Protein AF-A0A1E3WBV2-F1 (afdb_monomer_lite)

Radius of gyration: 28.53 Å; chains: 1; bounding box: 76×72×76 Å

Secondary structure (DSSP, 8-state):
--GGGTTTHHHHS-TTT-----TTTS-HHHHHHHHSPTT-EEEE-TTTS-HHHHHHHHHHHHTTTPEEEE-SS-HHHHH-SSSPPPPP-PPPEE--HHHHSS-HHHHHHHHHHHHHHTT-SEEEE--HHHHHHHTTEE--SBTTB-----EEEEESSS--EEE--GGGS-HHHHHHHHHH-EEE-GGGHHHHHHHS--S-EEE-PPPPS------SSS---------TTTTTTS----------------------------------------------

Sequence (280 aa):
MDGRYILQAPKQVDTDIFEVLQVPEAKPSEWLKETLVKGNAVGYDPALHTIKEIDRLTKSLGAEGIRLTPVPENPIDKLWEKDRPRPPMAGIVHHSVEFSGRSAAEKIAQVQDTLKEDNQDAVLLTAPDSICWLFNIRGGDIKHTPVALAFAIVPKEGRPTLFIDPAKVDENVRGTLQSITDIAKPGELDGALKRSPSRRRRCGSIPTPRRCASRRRWKWTASNTLPARILARCPRRPRRRRRSPARGPRIFATARPWCAFSLGSTRSAKRAAWMRSPRR

Organism: NCBI:txid1774971

InterPro domains:
  IPR029149 Creatinase/Aminopeptidase P/Spt16, N-terminal [G3DSA:3.40.350.10] (1-80)
  IPR029149 Creatinase/Aminopeptidase P/Spt16, N-terminal [G3DSA:3.40.350.10] (82-222)
  IPR029149 Creatinase/Aminopeptidase P/Spt16, N-terminal [SSF53092] (97-167)
  IPR050422 Xaa-Pro aminopeptidase P [PTHR43763] (1-179)

Foldseek 3Di:
DEPVCPVPVVVVDPCVPDDDDYPPVDDVLVVCLVPDAAQEEDEDAPVPDDPVVCVVSQVSQVVRNYHYDYDPDDVVCVVCPPPDDDQAQWAKDAADCVRLVDALQVLLLVVLVVCVVVVAFKEKEQDQVLVCSNHRMFTCRDPPGRGAGWIKIRGSDDAIEIAHDVSNYDPVNCVSCVVGHHYHHNVCVVVVVVPDPDQGYEYDRPDDADDDDDDDDRHHDPPRDDDPPPPPPDPDDPPDDDDDDDDDDDDDDDDDDDDDDDDDDDDDDDDDDDDDDDDD

Structure (mmCIF, N/CA/C/O backbone):
data_AF-A0A1E3WBV2-F1
#
_entry.id   AF-A0A1E3WBV2-F1
#
loop_
_atom_site.group_PDB
_atom_site.id
_atom_site.type_symbol
_atom_site.label_atom_id
_atom_site.label_alt_id
_atom_site.label_comp_id
_atom_site.label_asym_id
_atom_site.label_entity_id
_atom_site.label_seq_id
_atom_site.pdbx_PDB_ins_code
_atom_site.Cartn_x
_atom_site.Cartn_y
_atom_site.Cartn_z
_atom_site.occupancy
_atom_site.B_iso_or_equiv
_atom_site.auth_seq_id
_atom_site.auth_comp_id
_atom_site.auth_asym_id
_atom_site.auth_atom_id
_atom_site.pdbx_PDB_model_num
ATOM 1 N N . MET A 1 1 ? 18.261 -0.584 -10.928 1.00 82.56 1 MET A N 1
ATOM 2 C CA . MET A 1 1 ? 18.588 -0.876 -9.517 1.00 82.56 1 MET A CA 1
ATOM 3 C C . MET A 1 1 ? 19.265 0.323 -8.880 1.00 82.56 1 MET A C 1
ATOM 5 O O . MET A 1 1 ? 19.930 1.072 -9.578 1.00 82.56 1 MET A O 1
ATOM 9 N N . ASP A 1 2 ? 19.057 0.530 -7.583 1.00 87.88 2 ASP A N 1
ATOM 10 C CA . ASP A 1 2 ? 19.705 1.606 -6.818 1.00 87.88 2 ASP A CA 1
ATOM 11 C C . ASP A 1 2 ? 21.132 1.215 -6.384 1.00 87.88 2 ASP A C 1
ATOM 13 O O . ASP A 1 2 ? 21.443 0.026 -6.262 1.00 87.88 2 ASP A O 1
ATOM 17 N N . GLY A 1 3 ? 21.980 2.210 -6.097 1.00 89.38 3 GLY A N 1
ATOM 18 C CA . GLY A 1 3 ? 23.415 2.029 -5.847 1.00 89.38 3 GLY A CA 1
ATOM 19 C C . GLY A 1 3 ? 23.768 1.060 -4.710 1.00 89.38 3 GLY A C 1
ATOM 20 O O . GLY A 1 3 ? 24.798 0.390 -4.750 1.00 89.38 3 GLY A O 1
ATOM 21 N N . ARG A 1 4 ? 22.876 0.906 -3.723 1.00 92.06 4 ARG A N 1
ATOM 22 C CA . ARG A 1 4 ? 23.045 -0.033 -2.597 1.00 92.06 4 ARG A CA 1
ATOM 23 C C . ARG A 1 4 ? 23.138 -1.503 -3.023 1.00 92.06 4 ARG A C 1
ATOM 25 O O . ARG A 1 4 ? 23.670 -2.305 -2.264 1.00 92.06 4 ARG A O 1
ATOM 32 N N . TYR A 1 5 ? 22.633 -1.855 -4.207 1.00 93.38 5 TYR A N 1
ATOM 33 C CA . TYR A 1 5 ? 22.503 -3.246 -4.655 1.00 93.38 5 TYR A CA 1
ATOM 34 C C . TYR A 1 5 ? 23.430 -3.623 -5.818 1.00 93.38 5 TYR A C 1
ATOM 36 O O . TYR A 1 5 ? 23.362 -4.756 -6.288 1.00 93.38 5 TYR A O 1
ATOM 44 N N . ILE A 1 6 ? 24.322 -2.727 -6.263 1.00 89.56 6 ILE A N 1
ATOM 45 C CA . ILE A 1 6 ? 25.180 -2.944 -7.447 1.00 89.56 6 ILE A CA 1
ATOM 46 C C . ILE A 1 6 ? 26.008 -4.233 -7.330 1.00 89.56 6 ILE A C 1
ATOM 48 O O . ILE A 1 6 ? 26.055 -5.024 -8.262 1.00 89.56 6 ILE A O 1
ATOM 52 N N . LEU A 1 7 ? 26.633 -4.479 -6.173 1.00 91.75 7 LEU A N 1
ATOM 53 C CA . LEU A 1 7 ? 27.469 -5.671 -5.959 1.00 91.75 7 LEU A CA 1
ATOM 54 C C . LEU A 1 7 ? 26.661 -6.938 -5.644 1.00 91.75 7 LEU A C 1
ATOM 56 O O . LEU A 1 7 ? 27.210 -8.040 -5.673 1.00 91.75 7 LEU A O 1
ATOM 60 N N . GLN A 1 8 ? 25.392 -6.781 -5.268 1.00 94.69 8 GLN A N 1
ATOM 61 C CA . GLN A 1 8 ? 24.522 -7.884 -4.869 1.00 94.69 8 GLN A CA 1
ATOM 62 C C . GLN A 1 8 ? 23.741 -8.439 -6.061 1.00 94.69 8 GLN A C 1
ATOM 64 O O . GLN A 1 8 ? 23.615 -9.654 -6.172 1.00 94.69 8 GLN A O 1
ATOM 69 N N . ALA A 1 9 ? 23.246 -7.575 -6.952 1.00 93.12 9 ALA A N 1
ATOM 70 C CA . ALA A 1 9 ? 22.383 -7.981 -8.058 1.00 93.12 9 ALA A CA 1
ATOM 71 C C . ALA A 1 9 ? 23.031 -9.039 -8.979 1.00 93.12 9 ALA A C 1
ATOM 73 O O . ALA A 1 9 ? 22.408 -10.084 -9.156 1.00 93.12 9 ALA A O 1
ATOM 74 N N . PRO A 1 10 ? 24.294 -8.894 -9.442 1.00 92.56 10 PRO A N 1
ATOM 75 C CA . PRO A 1 10 ? 24.945 -9.922 -10.265 1.00 92.56 10 PRO A CA 1
ATOM 76 C C . PRO A 1 10 ? 25.195 -11.252 -9.539 1.00 92.56 10 PRO A C 1
ATOM 78 O O . PRO A 1 10 ? 25.502 -12.249 -10.172 1.00 92.56 10 PRO A O 1
ATOM 81 N N . LYS A 1 11 ? 25.106 -11.284 -8.201 1.00 95.12 11 LYS A N 1
ATOM 82 C CA . LYS A 1 11 ? 25.268 -12.516 -7.407 1.00 95.12 11 LYS A CA 1
ATOM 83 C C . LYS A 1 11 ? 23.957 -13.275 -7.205 1.00 95.12 11 LYS A C 1
ATOM 85 O O . LYS A 1 11 ? 23.986 -14.398 -6.716 1.00 95.12 11 LYS A O 1
ATOM 90 N N . GLN A 1 12 ? 22.820 -12.636 -7.474 1.00 95.12 12 GLN A N 1
ATOM 91 C CA . GLN A 1 12 ? 21.482 -13.184 -7.218 1.00 95.12 12 GLN A CA 1
ATOM 92 C C . GLN A 1 12 ? 20.665 -13.379 -8.495 1.00 95.12 12 GLN A C 1
ATOM 94 O O . GLN A 1 12 ? 19.579 -13.948 -8.437 1.00 95.12 12 GLN A O 1
ATOM 99 N N . VAL A 1 13 ? 21.170 -12.890 -9.624 1.00 94.50 13 VAL A N 1
ATOM 100 C CA . VAL A 1 13 ? 20.521 -12.943 -10.927 1.00 94.50 13 VAL A CA 1
ATOM 101 C C . VAL A 1 13 ? 21.486 -13.593 -11.908 1.00 94.50 13 VAL A C 1
ATOM 103 O O . VAL A 1 13 ? 22.681 -13.313 -11.868 1.00 94.50 13 VAL A O 1
ATOM 106 N N . ASP A 1 14 ? 20.958 -14.446 -12.779 1.00 94.88 14 ASP A N 1
ATOM 107 C CA . ASP A 1 14 ? 21.707 -14.983 -13.909 1.00 94.88 14 ASP A CA 1
ATOM 108 C C . ASP A 1 14 ? 21.944 -13.874 -14.946 1.00 94.88 14 ASP A C 1
ATOM 110 O O . ASP A 1 14 ? 21.007 -13.394 -15.592 1.00 94.88 14 ASP A O 1
ATOM 114 N N . THR A 1 15 ? 23.195 -13.432 -15.064 1.00 93.31 15 THR A N 1
ATOM 115 C CA . THR A 1 15 ? 23.589 -12.327 -15.944 1.00 93.31 15 THR A CA 1
ATOM 116 C C . THR A 1 15 ? 23.625 -12.703 -17.420 1.00 93.31 15 THR A C 1
ATOM 118 O O . THR A 1 15 ? 23.709 -11.802 -18.251 1.00 93.31 15 THR A O 1
ATOM 121 N N . ASP A 1 16 ? 23.537 -13.993 -17.756 1.00 94.88 16 ASP A N 1
ATOM 122 C CA . ASP A 1 16 ? 23.418 -14.433 -19.149 1.00 94.88 16 ASP A CA 1
ATOM 123 C C . ASP A 1 16 ? 21.983 -14.229 -19.669 1.00 94.88 16 ASP A C 1
ATOM 125 O O . ASP A 1 16 ? 21.763 -14.080 -20.870 1.00 94.88 16 ASP A O 1
ATOM 129 N N . ILE A 1 17 ? 20.999 -14.180 -18.759 1.00 94.00 17 ILE A N 1
ATOM 130 C CA . ILE A 1 17 ? 19.573 -13.997 -19.072 1.00 94.00 17 ILE A CA 1
ATOM 131 C C . ILE A 1 17 ? 19.119 -12.553 -18.819 1.00 94.00 17 ILE A C 1
ATOM 133 O O . ILE A 1 17 ? 18.301 -12.019 -19.571 1.00 94.00 17 ILE A O 1
ATOM 137 N N . PHE A 1 18 ? 19.615 -11.913 -17.757 1.00 92.62 18 PHE A N 1
ATOM 138 C CA . PHE A 1 18 ? 19.153 -10.594 -17.327 1.00 92.62 18 PHE A CA 1
ATOM 139 C C . PHE A 1 18 ? 20.262 -9.544 -17.341 1.00 92.62 18 PHE A C 1
ATOM 141 O O . PHE A 1 18 ? 21.302 -9.688 -16.697 1.00 92.62 18 PHE A O 1
ATOM 148 N N . GLU A 1 19 ? 19.969 -8.404 -17.963 1.00 90.62 19 GLU A N 1
ATOM 149 C CA . GLU A 1 19 ? 20.805 -7.211 -17.879 1.00 90.62 19 GLU A CA 1
ATOM 150 C C . GLU A 1 19 ? 20.511 -6.412 -16.594 1.00 90.62 19 GLU A C 1
ATOM 152 O O . GLU A 1 19 ? 19.368 -6.043 -16.301 1.00 90.62 19 GLU A O 1
ATOM 157 N N . VAL A 1 20 ? 21.554 -6.105 -15.814 1.00 89.75 20 VAL A N 1
ATOM 158 C CA . VAL A 1 20 ? 21.432 -5.321 -14.576 1.00 89.75 20 VAL A CA 1
ATOM 159 C C . VAL A 1 20 ? 21.672 -3.838 -14.859 1.00 89.75 20 VAL A C 1
ATOM 161 O O . VAL A 1 20 ? 22.805 -3.369 -14.901 1.00 89.75 20 VAL A O 1
ATOM 164 N N . LEU A 1 21 ? 20.585 -3.076 -14.975 1.00 89.62 21 LEU A N 1
ATOM 165 C CA . LEU A 1 21 ? 20.628 -1.629 -15.206 1.00 89.62 21 LEU A CA 1
ATOM 166 C C . LEU A 1 21 ? 20.601 -0.823 -13.898 1.00 89.62 21 LEU A C 1
ATOM 168 O O . LEU A 1 21 ? 19.855 -1.150 -12.966 1.00 89.62 21 LEU A O 1
ATOM 172 N N . GLN A 1 22 ? 21.362 0.273 -13.826 1.00 87.31 22 GLN A N 1
ATOM 173 C CA . GLN A 1 22 ? 21.427 1.168 -12.661 1.00 87.31 22 GLN A CA 1
ATOM 174 C C . GLN A 1 22 ? 20.543 2.413 -12.839 1.00 87.31 22 GLN A C 1
ATOM 176 O O . GLN A 1 22 ? 20.443 2.973 -13.922 1.00 87.31 22 GLN A O 1
ATOM 181 N N . VAL A 1 23 ? 19.882 2.844 -11.765 1.00 85.06 23 VAL A N 1
ATOM 182 C CA . VAL A 1 23 ? 19.127 4.104 -11.691 1.00 85.06 23 VAL A CA 1
ATOM 183 C C . VAL A 1 23 ? 19.951 5.069 -10.831 1.00 85.06 23 VAL A C 1
ATOM 185 O O . VAL A 1 23 ? 20.357 4.665 -9.738 1.00 85.06 23 VAL A O 1
ATOM 188 N N . PRO A 1 24 ? 20.159 6.334 -11.253 1.00 81.31 24 PRO A N 1
ATOM 189 C CA . PRO A 1 24 ? 19.379 7.098 -12.237 1.00 81.31 24 PRO A CA 1
ATOM 190 C C . PRO A 1 24 ? 19.816 7.012 -13.707 1.00 81.31 24 PRO A C 1
ATOM 192 O O . PRO A 1 24 ? 19.143 7.624 -14.536 1.00 81.31 24 PRO A O 1
ATOM 195 N N . GLU A 1 25 ? 20.900 6.305 -14.024 1.00 81.38 25 GLU A N 1
ATOM 196 C CA . GLU A 1 25 ? 21.529 6.304 -15.351 1.00 81.38 25 GLU A CA 1
ATOM 197 C C . GLU A 1 25 ? 20.614 5.724 -16.439 1.00 81.38 25 GLU A C 1
ATOM 199 O O . GLU A 1 25 ? 20.450 6.328 -17.493 1.00 81.38 25 GLU A O 1
ATOM 204 N N . ALA A 1 26 ? 19.951 4.604 -16.154 1.00 80.50 26 ALA A N 1
ATOM 205 C CA . ALA A 1 26 ? 19.006 3.939 -17.041 1.00 80.50 26 ALA A CA 1
ATOM 206 C C . ALA A 1 26 ? 17.587 4.052 -16.472 1.00 80.50 26 ALA A C 1
ATOM 208 O O . ALA A 1 26 ? 17.107 3.194 -15.720 1.00 80.50 26 ALA A O 1
ATOM 209 N N . LYS A 1 27 ? 16.885 5.146 -16.795 1.00 86.19 27 LYS A N 1
ATOM 210 C CA . LYS A 1 27 ? 15.477 5.275 -16.398 1.00 86.19 27 LYS A CA 1
ATOM 211 C C . LYS A 1 27 ? 14.629 4.302 -17.220 1.00 86.19 27 LYS A C 1
ATOM 213 O O . LYS A 1 27 ? 14.755 4.306 -18.444 1.00 86.19 27 LYS A O 1
ATOM 218 N N . PRO A 1 28 ? 13.673 3.577 -16.608 1.00 86.69 28 PRO A N 1
ATOM 219 C CA . PRO A 1 28 ? 12.819 2.634 -17.334 1.00 86.69 28 PRO A CA 1
ATOM 220 C C . PRO A 1 28 ? 12.129 3.253 -18.554 1.00 86.69 28 PRO A C 1
ATOM 222 O O . PRO A 1 28 ? 12.037 2.635 -19.604 1.00 86.69 28 PRO A O 1
ATOM 225 N N . SER A 1 29 ? 11.686 4.508 -18.446 1.00 87.25 29 SER A N 1
ATOM 226 C CA . SER A 1 29 ? 11.032 5.210 -19.552 1.00 87.25 29 SER A CA 1
ATOM 227 C C . SER A 1 29 ? 11.950 5.537 -20.724 1.00 87.25 29 SER A C 1
ATOM 229 O O . SER A 1 29 ? 11.443 5.685 -21.823 1.00 87.25 29 SER A O 1
ATOM 231 N N . GLU A 1 30 ? 13.242 5.759 -20.482 1.00 88.44 30 GLU A N 1
ATOM 232 C CA . GLU A 1 30 ? 14.227 6.076 -21.528 1.00 88.44 30 GLU A CA 1
ATOM 233 C C . GLU A 1 30 ? 14.658 4.769 -22.203 1.00 88.44 30 GLU A C 1
ATOM 235 O O . GLU A 1 30 ? 14.501 4.627 -23.411 1.00 88.44 30 GLU A O 1
ATOM 240 N N . TRP A 1 31 ? 14.995 3.757 -21.400 1.00 90.06 31 TRP A N 1
ATOM 241 C CA . TRP A 1 31 ? 15.346 2.422 -21.887 1.00 90.06 31 TRP A CA 1
ATOM 242 C C . TRP A 1 31 ? 14.243 1.780 -22.748 1.00 90.06 31 TRP A C 1
ATOM 244 O O . TRP A 1 31 ? 14.513 1.242 -23.821 1.00 90.06 31 TRP A O 1
ATOM 254 N N . LEU A 1 32 ? 12.972 1.893 -22.335 1.00 90.94 32 LEU A N 1
ATOM 255 C CA . LEU A 1 32 ? 11.844 1.368 -23.115 1.00 90.94 32 LEU A CA 1
ATOM 256 C C . LEU A 1 32 ? 11.696 2.049 -24.482 1.00 90.94 32 LEU A C 1
ATOM 258 O O . LEU A 1 32 ? 11.236 1.406 -25.420 1.00 90.94 32 LEU A O 1
ATOM 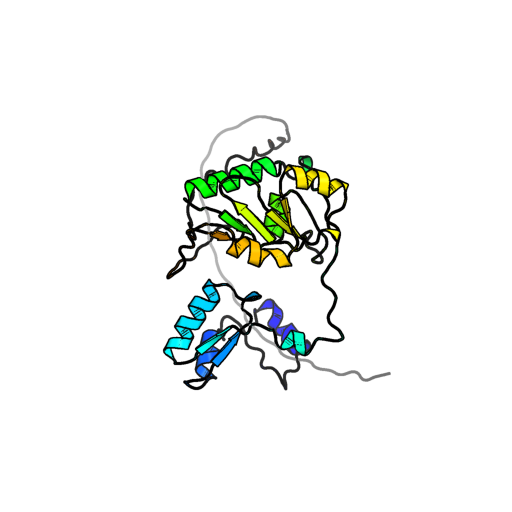262 N N . LYS A 1 33 ? 12.057 3.331 -24.607 1.00 89.69 33 LYS A N 1
ATOM 263 C CA . LYS A 1 33 ? 11.989 4.051 -25.888 1.00 89.69 33 LYS A CA 1
ATOM 264 C C . LYS A 1 33 ? 13.091 3.627 -26.844 1.00 89.69 33 LYS A C 1
ATOM 266 O O . LYS A 1 33 ? 12.854 3.563 -28.040 1.00 89.69 33 LYS A O 1
ATOM 271 N N . GLU A 1 34 ? 14.278 3.365 -26.311 1.00 89.25 34 GLU A N 1
ATOM 272 C CA . GLU A 1 34 ? 15.433 2.924 -27.095 1.00 89.25 34 GLU A CA 1
ATOM 273 C C . GLU A 1 34 ? 15.274 1.471 -27.556 1.00 89.25 34 GLU A C 1
ATOM 275 O O . GLU A 1 34 ? 15.710 1.113 -28.646 1.00 89.25 34 GLU A O 1
ATOM 280 N N . THR A 1 35 ? 14.609 0.644 -26.745 1.00 88.69 35 THR A N 1
ATOM 281 C CA . THR A 1 35 ? 14.486 -0.800 -26.988 1.00 88.69 35 THR A CA 1
ATOM 282 C C . THR A 1 35 ? 13.267 -1.168 -27.837 1.00 88.69 35 THR A C 1
ATOM 284 O O . THR A 1 35 ? 13.304 -2.136 -28.597 1.00 88.69 35 THR A O 1
ATOM 287 N N . LEU A 1 36 ? 12.148 -0.448 -27.697 1.00 90.19 36 LEU A N 1
ATOM 288 C CA . LEU A 1 36 ? 10.887 -0.828 -28.338 1.00 90.19 36 LEU A CA 1
ATOM 289 C C . LEU A 1 36 ? 10.643 -0.078 -29.644 1.00 90.19 36 LEU A C 1
ATOM 291 O O . LEU A 1 36 ? 10.853 1.125 -29.757 1.00 90.19 36 LEU A O 1
ATOM 295 N N . VAL A 1 37 ? 10.083 -0.797 -30.614 1.00 84.19 37 VAL A N 1
ATOM 296 C CA . VAL A 1 37 ? 9.672 -0.232 -31.899 1.00 84.19 37 VAL A CA 1
ATOM 297 C C . VAL A 1 37 ? 8.281 0.401 -31.778 1.00 84.19 37 VAL A C 1
ATOM 299 O O . VAL A 1 37 ? 7.427 -0.047 -31.004 1.00 84.19 37 VAL A O 1
ATOM 302 N N . LYS A 1 38 ? 8.030 1.445 -32.574 1.00 84.56 38 LYS A N 1
ATOM 303 C CA . LYS A 1 38 ? 6.722 2.103 -32.681 1.00 84.56 38 LYS A CA 1
ATOM 304 C C . LYS A 1 38 ? 5.610 1.082 -32.947 1.00 84.56 38 LYS A C 1
ATOM 306 O O . LYS A 1 38 ? 5.712 0.265 -33.856 1.00 84.56 38 LYS A O 1
ATOM 311 N N . GLY A 1 39 ? 4.517 1.174 -32.188 1.00 84.19 39 GLY A N 1
ATOM 312 C CA . GLY A 1 39 ? 3.363 0.277 -32.300 1.00 84.19 39 GLY A CA 1
ATOM 313 C C . GLY A 1 39 ? 3.328 -0.853 -31.267 1.00 84.19 39 GLY A C 1
ATOM 314 O O . GLY A 1 39 ? 2.245 -1.414 -31.054 1.00 84.19 39 GLY A O 1
ATOM 315 N N . ASN A 1 40 ? 4.446 -1.121 -30.580 1.00 91.62 40 ASN A N 1
ATOM 316 C CA . ASN A 1 40 ? 4.520 -2.104 -29.500 1.00 91.62 40 ASN A CA 1
ATOM 317 C C . ASN A 1 40 ? 3.652 -1.709 -28.295 1.00 91.62 40 ASN A C 1
ATOM 319 O O . ASN A 1 40 ? 3.352 -0.532 -28.058 1.00 91.62 40 ASN A O 1
ATOM 323 N N . ALA A 1 41 ? 3.255 -2.721 -27.521 1.00 91.44 41 ALA A N 1
ATOM 324 C CA . ALA A 1 41 ? 2.515 -2.560 -26.279 1.00 91.44 41 ALA A CA 1
ATOM 325 C C . ALA A 1 41 ? 3.316 -3.120 -25.096 1.00 91.44 41 ALA A C 1
ATOM 327 O O . ALA A 1 41 ? 3.886 -4.204 -25.185 1.00 91.44 41 ALA A O 1
ATOM 328 N N . VAL A 1 42 ? 3.328 -2.387 -23.985 1.00 93.38 42 VAL A N 1
ATOM 329 C CA . VAL A 1 42 ? 3.937 -2.790 -22.715 1.00 93.38 42 VAL A CA 1
ATOM 330 C C . VAL A 1 42 ? 2.820 -3.125 -21.736 1.00 93.38 42 VAL A C 1
ATOM 332 O O . VAL A 1 42 ? 1.981 -2.272 -21.437 1.00 93.38 42 VAL A O 1
ATOM 335 N N . GLY A 1 43 ? 2.795 -4.368 -21.263 1.00 93.12 43 GLY A N 1
ATOM 336 C CA . GLY A 1 43 ? 1.875 -4.821 -20.222 1.00 93.12 43 GLY A CA 1
ATOM 337 C C . GLY A 1 43 ? 2.353 -4.407 -18.829 1.00 93.12 43 GLY A C 1
ATOM 338 O O . GLY A 1 43 ? 3.550 -4.455 -18.559 1.00 93.12 43 GLY A O 1
ATOM 339 N N . TYR A 1 44 ? 1.437 -4.023 -17.941 1.00 92.69 44 TYR A N 1
ATOM 340 C CA . TYR A 1 44 ? 1.745 -3.781 -16.527 1.00 92.69 44 TYR A CA 1
ATOM 341 C C . TYR A 1 44 ? 0.624 -4.281 -15.613 1.00 92.69 44 TYR A C 1
ATOM 343 O O . TYR A 1 44 ? -0.539 -4.303 -16.014 1.00 92.69 44 TYR A O 1
ATOM 351 N N . ASP A 1 45 ? 0.975 -4.636 -14.377 1.00 91.12 45 ASP A N 1
ATOM 352 C CA . ASP A 1 45 ? 0.017 -4.992 -13.327 1.00 91.12 45 ASP A CA 1
ATOM 353 C C . ASP A 1 45 ? -0.532 -3.711 -12.657 1.00 91.12 45 ASP A C 1
ATOM 355 O O . ASP A 1 45 ? 0.234 -2.969 -12.026 1.00 91.12 45 ASP A O 1
ATOM 359 N N . PRO A 1 46 ? -1.840 -3.408 -12.768 1.00 89.19 46 PRO A N 1
ATOM 360 C CA . PRO A 1 46 ? -2.422 -2.197 -12.193 1.00 89.19 46 PRO A CA 1
ATOM 361 C C . PRO A 1 46 ? -2.335 -2.111 -10.667 1.00 89.19 46 PRO A C 1
ATOM 363 O O . PRO A 1 46 ? -2.387 -1.003 -10.134 1.00 89.19 46 PRO A O 1
ATOM 366 N N . ALA A 1 47 ? -2.214 -3.240 -9.964 1.00 86.06 47 ALA A N 1
ATOM 367 C CA . ALA A 1 47 ? -2.141 -3.267 -8.506 1.00 86.06 47 ALA A CA 1
ATOM 368 C C . ALA A 1 47 ? -0.752 -2.875 -7.972 1.00 86.06 47 ALA A C 1
ATOM 370 O O . ALA A 1 47 ? -0.633 -2.460 -6.818 1.00 86.06 47 ALA A O 1
ATOM 371 N N . LEU A 1 48 ? 0.294 -2.979 -8.801 1.00 89.81 48 LEU A N 1
ATOM 372 C CA . LEU A 1 48 ? 1.690 -2.760 -8.399 1.00 89.81 48 LEU A CA 1
ATOM 373 C C . LEU A 1 48 ? 2.236 -1.378 -8.773 1.00 89.81 48 LEU A C 1
ATOM 375 O O . LEU A 1 48 ? 3.318 -1.001 -8.321 1.00 89.81 48 LEU A O 1
ATOM 379 N N . HIS A 1 49 ? 1.492 -0.602 -9.561 1.00 89.06 49 HIS A N 1
ATOM 380 C CA . HIS A 1 49 ? 1.920 0.714 -10.020 1.00 89.06 49 HIS A CA 1
ATOM 381 C C . HIS A 1 49 ? 1.076 1.846 -9.451 1.00 89.06 49 HIS A C 1
ATOM 383 O O . HIS A 1 49 ? -0.146 1.772 -9.324 1.00 89.06 49 HIS A O 1
ATOM 389 N N . THR A 1 50 ? 1.734 2.970 -9.167 1.00 89.69 50 THR A N 1
ATOM 390 C CA . THR A 1 50 ? 1.010 4.178 -8.765 1.00 89.69 50 THR A CA 1
ATOM 391 C C . THR A 1 50 ? 0.377 4.851 -9.982 1.00 89.69 50 THR A C 1
ATOM 393 O O . THR A 1 50 ? 0.983 4.932 -11.049 1.00 89.69 50 THR A O 1
ATOM 396 N N . ILE A 1 51 ? -0.807 5.447 -9.806 1.00 88.94 51 ILE A N 1
ATOM 397 C CA . ILE A 1 51 ? -1.506 6.186 -10.877 1.00 88.94 51 ILE A CA 1
ATOM 398 C C . ILE A 1 51 ? -0.589 7.244 -11.513 1.00 88.94 51 ILE A C 1
ATOM 400 O O . ILE A 1 51 ? -0.527 7.386 -12.729 1.00 88.94 51 ILE A O 1
ATOM 404 N N . LYS A 1 52 ? 0.179 7.964 -10.687 1.00 90.06 52 LYS A N 1
ATOM 405 C CA . LYS A 1 52 ? 1.093 9.018 -11.144 1.00 90.06 52 LYS A CA 1
ATOM 406 C C . LYS A 1 52 ? 2.231 8.476 -12.014 1.00 90.06 52 LYS A C 1
ATOM 408 O O . LYS A 1 52 ? 2.669 9.155 -12.942 1.00 90.06 52 LYS A O 1
ATOM 413 N N . GLU A 1 53 ? 2.750 7.301 -11.679 1.00 89.62 53 GLU A N 1
ATOM 414 C CA . GLU A 1 53 ? 3.779 6.637 -12.473 1.00 89.62 53 GLU A CA 1
ATOM 415 C C . GLU A 1 53 ? 3.223 6.222 -13.836 1.00 89.62 53 GLU A C 1
ATOM 417 O O . GLU A 1 53 ? 3.811 6.586 -14.853 1.00 89.62 53 GLU A O 1
ATOM 422 N N . ILE A 1 54 ? 2.053 5.578 -13.861 1.00 92.44 54 ILE A N 1
ATOM 423 C CA . ILE A 1 54 ? 1.363 5.189 -15.098 1.00 92.44 54 ILE A CA 1
ATOM 424 C C . ILE A 1 54 ? 1.059 6.405 -15.971 1.00 92.44 54 ILE A C 1
ATOM 426 O O . ILE A 1 54 ? 1.359 6.384 -17.163 1.00 92.44 54 ILE A O 1
ATOM 430 N N . ASP A 1 55 ? 0.553 7.499 -15.398 1.00 91.62 55 ASP A N 1
ATOM 431 C CA . ASP A 1 55 ? 0.302 8.746 -16.132 1.00 91.62 55 ASP A CA 1
ATOM 432 C C . ASP A 1 55 ? 1.582 9.300 -16.775 1.00 91.62 55 ASP A C 1
ATOM 434 O O . ASP A 1 55 ? 1.567 9.790 -17.909 1.00 91.62 55 ASP A O 1
ATOM 438 N N . ARG A 1 56 ? 2.707 9.247 -16.050 1.00 91.31 56 ARG A N 1
ATOM 439 C CA . ARG A 1 56 ? 4.005 9.716 -16.548 1.00 91.31 56 ARG A CA 1
ATOM 440 C C . ARG A 1 56 ? 4.525 8.817 -17.667 1.00 91.31 56 ARG A C 1
ATOM 442 O O . ARG A 1 56 ? 4.955 9.339 -18.695 1.00 91.31 56 ARG A O 1
ATOM 449 N N . LEU A 1 57 ? 4.487 7.500 -17.476 1.00 91.31 57 LEU A N 1
ATOM 450 C CA . LEU A 1 57 ? 4.941 6.522 -18.464 1.00 91.31 57 LEU A CA 1
ATOM 451 C C . LEU A 1 57 ? 4.085 6.582 -19.726 1.00 91.31 57 LEU A C 1
ATOM 453 O O . LEU A 1 57 ? 4.634 6.682 -20.816 1.00 91.31 57 LEU A O 1
ATOM 457 N N . THR A 1 58 ? 2.761 6.645 -19.586 1.00 92.00 58 THR A N 1
ATOM 458 C CA . THR A 1 58 ? 1.824 6.749 -20.714 1.00 92.00 58 THR A CA 1
ATOM 459 C C . THR A 1 58 ? 2.111 7.982 -21.569 1.00 92.00 58 THR A C 1
ATOM 461 O O . THR A 1 58 ? 2.190 7.878 -22.788 1.00 92.00 58 THR A O 1
ATOM 464 N N . LYS A 1 59 ? 2.329 9.151 -20.948 1.00 91.69 59 LYS A N 1
ATOM 465 C CA . LYS A 1 59 ? 2.688 10.379 -21.681 1.00 91.69 59 LYS A CA 1
ATOM 466 C C . LYS A 1 59 ? 4.045 10.263 -22.372 1.00 91.69 59 LYS A C 1
ATOM 468 O O . LYS A 1 59 ? 4.186 10.686 -23.512 1.00 91.69 59 LYS A O 1
ATOM 473 N N . SER A 1 60 ? 5.034 9.709 -21.673 1.00 90.81 60 SER A N 1
ATOM 474 C CA . SER A 1 60 ? 6.402 9.578 -22.178 1.00 90.81 60 SER A CA 1
ATOM 475 C C . SER A 1 60 ? 6.488 8.613 -23.362 1.00 90.81 60 SER A C 1
ATOM 477 O O . SER A 1 60 ? 7.082 8.951 -24.380 1.00 90.81 60 SER A O 1
ATOM 479 N N . LEU A 1 61 ? 5.888 7.429 -23.230 1.00 90.69 61 LEU A N 1
ATOM 480 C CA . LEU A 1 61 ? 5.919 6.348 -24.219 1.00 90.69 61 LEU A CA 1
ATOM 481 C C . LEU A 1 61 ? 4.944 6.593 -25.377 1.00 90.69 61 LEU A C 1
ATOM 483 O O . LEU A 1 61 ? 5.262 6.292 -26.525 1.00 90.69 61 LEU A O 1
ATOM 487 N N . GLY A 1 62 ? 3.792 7.211 -25.101 1.00 89.25 62 GLY A N 1
ATOM 488 C CA . GLY A 1 62 ? 2.806 7.554 -26.125 1.00 89.25 62 GLY A CA 1
ATOM 489 C C . GLY A 1 62 ? 3.335 8.540 -27.170 1.00 89.25 62 GLY A C 1
ATOM 490 O O . GLY A 1 62 ? 2.928 8.459 -28.325 1.00 89.25 62 GLY A O 1
ATOM 491 N N . ALA A 1 63 ? 4.284 9.411 -26.801 1.00 87.44 63 ALA A N 1
ATOM 492 C CA . ALA A 1 63 ? 4.970 10.297 -27.745 1.00 87.44 63 ALA A CA 1
ATOM 493 C C . ALA A 1 63 ? 5.749 9.528 -28.832 1.00 87.44 63 ALA A C 1
ATOM 495 O O . ALA A 1 63 ? 5.820 9.994 -29.964 1.00 87.44 63 ALA A O 1
ATOM 496 N N . GLU A 1 64 ? 6.243 8.325 -28.517 1.00 87.12 64 GLU A N 1
ATOM 497 C CA . GLU A 1 64 ? 6.930 7.433 -29.467 1.00 87.12 64 GLU A CA 1
ATOM 498 C C . GLU A 1 64 ? 5.971 6.432 -30.148 1.00 87.12 64 GLU A C 1
ATOM 500 O O . GLU A 1 64 ? 6.386 5.561 -30.911 1.00 87.12 64 GLU A O 1
ATOM 505 N N . GLY A 1 65 ? 4.664 6.512 -29.865 1.00 89.38 65 GLY A N 1
ATOM 506 C CA . GLY A 1 65 ? 3.668 5.559 -30.363 1.00 89.38 65 GLY A CA 1
ATOM 507 C C . GLY A 1 65 ? 3.705 4.183 -29.686 1.00 89.38 65 GLY A C 1
ATOM 508 O O . GLY A 1 65 ? 3.200 3.213 -30.257 1.00 89.38 65 GLY A O 1
ATOM 509 N N . ILE A 1 66 ? 4.283 4.084 -28.486 1.00 92.88 66 ILE A N 1
ATOM 510 C CA . ILE A 1 66 ? 4.271 2.875 -27.650 1.00 92.88 66 ILE A CA 1
ATOM 511 C C . ILE A 1 66 ? 3.051 2.928 -26.722 1.00 92.88 66 ILE A C 1
ATOM 513 O O . ILE A 1 66 ? 2.786 3.946 -26.074 1.00 92.88 66 ILE A O 1
ATOM 517 N N . ARG A 1 67 ? 2.292 1.829 -26.642 1.00 92.25 67 ARG A N 1
ATOM 518 C CA . ARG 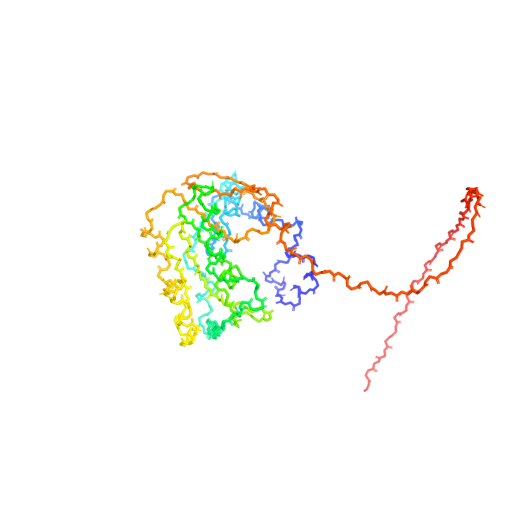A 1 67 ? 1.086 1.737 -25.800 1.00 92.25 67 ARG A CA 1
ATOM 519 C C . ARG A 1 67 ? 1.398 1.088 -24.457 1.00 92.25 67 ARG A C 1
ATOM 521 O O . ARG A 1 67 ? 2.056 0.059 -24.408 1.00 92.25 67 ARG A O 1
ATOM 528 N N . LEU A 1 68 ? 0.867 1.641 -23.372 1.00 92.75 68 LEU A N 1
ATOM 529 C CA . LEU A 1 68 ? 0.922 1.031 -22.043 1.00 92.75 68 LEU A CA 1
ATOM 530 C C . LEU A 1 68 ? -0.443 0.396 -21.742 1.00 92.75 68 LEU A C 1
ATOM 532 O O . LEU A 1 68 ? -1.459 1.088 -21.802 1.00 92.75 68 LEU A O 1
ATOM 536 N N . THR A 1 69 ? -0.480 -0.912 -21.482 1.00 92.94 69 THR A N 1
ATOM 537 C CA . THR A 1 69 ? -1.723 -1.699 -21.388 1.00 92.94 69 THR A CA 1
ATOM 538 C C . THR A 1 69 ? -1.832 -2.383 -20.023 1.00 92.94 69 THR A C 1
ATOM 540 O O . THR A 1 69 ? -0.912 -3.109 -19.646 1.00 92.94 69 THR A O 1
ATOM 543 N N . PRO A 1 70 ? -2.932 -2.184 -19.274 1.00 93.12 70 PRO A N 1
ATOM 544 C CA . PRO A 1 70 ? -3.147 -2.893 -18.019 1.00 93.12 70 PRO A CA 1
ATOM 545 C C . PRO A 1 70 ? -3.411 -4.378 -18.287 1.00 93.12 70 PRO A C 1
ATOM 547 O O . PRO A 1 70 ? -4.262 -4.721 -19.109 1.00 93.12 70 PRO A O 1
ATOM 550 N N . VAL A 1 71 ? -2.707 -5.252 -17.574 1.00 93.12 71 VAL A N 1
ATOM 551 C CA . VAL A 1 71 ? -2.907 -6.702 -17.621 1.00 93.12 71 VAL A CA 1
ATOM 552 C C . VAL A 1 71 ? -3.622 -7.120 -16.332 1.00 93.12 71 VAL A C 1
ATOM 554 O O . VAL A 1 71 ? -3.089 -6.874 -15.253 1.00 93.12 71 VAL A O 1
ATOM 557 N N . PRO A 1 72 ? -4.832 -7.706 -16.408 1.00 84.38 72 PRO A N 1
ATOM 558 C CA . PRO A 1 72 ? -5.632 -8.007 -15.219 1.00 84.38 72 PRO A CA 1
ATOM 559 C C . PRO A 1 72 ? -5.058 -9.148 -14.373 1.00 84.38 72 PRO A C 1
ATOM 561 O O . PRO A 1 72 ? -5.295 -9.191 -13.172 1.00 84.38 72 PRO A O 1
ATOM 564 N N . GLU A 1 73 ? -4.311 -10.064 -14.989 1.00 87.75 73 GLU A N 1
ATOM 565 C CA . GLU A 1 73 ? -3.723 -11.222 -14.321 1.00 87.75 73 GLU A CA 1
ATOM 566 C C . GLU A 1 73 ? -2.204 -11.161 -14.423 1.00 87.75 73 GLU A C 1
ATOM 568 O O . GLU A 1 73 ? -1.649 -11.074 -15.521 1.00 87.75 73 GLU A O 1
ATOM 573 N N . ASN A 1 74 ? -1.523 -11.233 -13.282 1.00 89.00 74 ASN A N 1
ATOM 574 C CA . ASN A 1 74 ? -0.071 -11.202 -13.256 1.00 89.00 74 ASN A CA 1
ATOM 575 C C . ASN A 1 74 ? 0.493 -12.499 -13.878 1.00 89.00 74 ASN A C 1
ATOM 577 O O . ASN A 1 74 ? 0.205 -13.590 -13.378 1.00 89.00 74 ASN A O 1
ATOM 581 N N . PRO A 1 75 ? 1.297 -12.426 -14.956 1.00 90.44 75 PRO A N 1
ATOM 582 C CA . PRO A 1 75 ? 1.831 -13.620 -15.607 1.00 90.44 75 PRO A CA 1
ATOM 583 C C . PRO A 1 75 ? 2.792 -14.400 -14.703 1.00 90.44 75 PRO A C 1
ATOM 585 O O . PRO A 1 75 ? 2.884 -15.617 -14.830 1.00 90.44 75 PRO A O 1
ATOM 588 N N . ILE A 1 76 ? 3.466 -13.730 -13.761 1.00 91.62 76 ILE A N 1
ATOM 589 C CA . ILE A 1 76 ? 4.342 -14.393 -12.789 1.00 91.62 76 ILE A CA 1
ATOM 590 C C . ILE A 1 76 ? 3.519 -15.258 -11.835 1.00 91.62 76 ILE A C 1
ATOM 592 O O . ILE A 1 76 ? 3.923 -16.376 -11.534 1.00 91.62 76 ILE A O 1
ATOM 596 N N . ASP A 1 77 ? 2.336 -14.798 -11.428 1.00 89.19 77 ASP A N 1
ATOM 597 C CA . ASP A 1 77 ? 1.456 -15.560 -10.538 1.00 89.19 77 ASP A CA 1
ATOM 598 C C . ASP A 1 77 ? 0.956 -16.863 -11.187 1.00 89.19 77 ASP A C 1
ATOM 600 O O . ASP A 1 77 ? 0.794 -17.855 -10.482 1.00 89.19 77 ASP A O 1
ATOM 604 N N . LYS A 1 78 ? 0.775 -16.887 -12.517 1.00 88.50 78 LYS A N 1
ATOM 605 C CA . LYS A 1 78 ? 0.433 -18.107 -13.280 1.00 88.50 78 LYS A CA 1
ATOM 606 C C . LYS A 1 78 ? 1.588 -19.097 -13.383 1.00 88.50 78 LYS A C 1
ATOM 608 O O . LYS A 1 78 ? 1.381 -20.297 -13.483 1.00 88.50 78 LYS A O 1
ATOM 613 N N . LEU A 1 79 ? 2.819 -18.598 -13.411 1.00 91.56 79 LEU A N 1
ATOM 614 C CA . LEU A 1 79 ? 4.006 -19.453 -13.456 1.00 91.56 79 LEU A CA 1
ATOM 615 C C . LEU A 1 79 ? 4.388 -19.953 -12.057 1.00 91.56 79 LEU A C 1
ATOM 617 O O . LEU A 1 79 ? 4.976 -21.022 -11.916 1.00 91.56 79 LEU A O 1
ATOM 621 N N . TRP A 1 80 ? 4.023 -19.204 -11.015 1.00 92.38 80 TRP A N 1
ATOM 622 C CA . TRP A 1 80 ? 4.352 -19.486 -9.622 1.00 92.38 80 TRP A CA 1
ATOM 623 C C . TRP A 1 80 ? 3.219 -20.219 -8.881 1.00 92.38 80 TRP A C 1
ATOM 625 O O . TRP A 1 80 ? 2.924 -19.919 -7.731 1.00 92.38 80 TRP A O 1
ATOM 635 N N . GLU A 1 81 ? 2.557 -21.191 -9.509 1.00 84.31 81 GLU A N 1
ATOM 636 C CA . GLU A 1 81 ? 1.397 -21.862 -8.894 1.00 84.31 81 GLU A CA 1
ATOM 637 C C . GLU A 1 81 ? 1.766 -22.787 -7.722 1.00 84.31 81 GLU A C 1
ATOM 639 O O . GLU A 1 81 ? 1.057 -22.827 -6.718 1.00 84.31 81 GLU A O 1
ATOM 644 N N . LYS A 1 82 ? 2.872 -23.538 -7.830 1.00 84.38 82 LYS A N 1
ATOM 645 C CA . LYS A 1 82 ? 3.197 -24.622 -6.882 1.00 84.38 82 LYS A CA 1
ATOM 646 C C . LYS A 1 82 ? 3.850 -24.135 -5.588 1.00 84.38 82 LYS A C 1
ATOM 648 O O . LYS A 1 82 ? 3.411 -24.506 -4.505 1.00 84.38 82 LYS A O 1
ATOM 653 N N . ASP A 1 83 ? 4.877 -23.296 -5.702 1.00 90.69 83 ASP A N 1
ATOM 654 C CA . ASP A 1 83 ? 5.744 -22.922 -4.574 1.00 90.69 83 ASP A CA 1
ATOM 655 C C . ASP A 1 83 ? 5.442 -21.529 -4.001 1.00 90.69 83 ASP A C 1
ATOM 657 O O . ASP A 1 83 ? 6.235 -20.979 -3.231 1.00 90.69 83 ASP A O 1
ATOM 661 N N . ARG A 1 84 ? 4.320 -20.907 -4.386 1.00 91.25 84 ARG A N 1
ATOM 662 C CA . ARG A 1 84 ? 3.957 -19.581 -3.877 1.00 91.25 84 ARG A CA 1
ATOM 663 C C . ARG A 1 84 ? 3.551 -19.677 -2.405 1.00 91.25 84 ARG A C 1
ATOM 665 O O . ARG A 1 84 ? 2.604 -20.395 -2.072 1.00 91.25 84 ARG A O 1
ATOM 672 N N . PRO A 1 85 ? 4.203 -18.918 -1.505 1.00 90.69 85 PRO A N 1
ATOM 673 C CA . PRO A 1 85 ? 3.795 -18.867 -0.112 1.00 90.69 85 PRO A CA 1
ATOM 674 C C . PRO A 1 85 ? 2.358 -18.363 0.024 1.00 90.69 85 PRO A C 1
ATOM 676 O O . PRO A 1 85 ? 1.934 -17.442 -0.678 1.00 90.69 85 PRO A O 1
ATOM 679 N N . ARG A 1 86 ? 1.615 -18.934 0.975 1.00 90.31 86 ARG A N 1
ATOM 680 C CA . ARG A 1 86 ? 0.280 -18.432 1.312 1.00 90.31 86 ARG A CA 1
ATOM 681 C C . ARG A 1 86 ? 0.365 -16.985 1.817 1.00 90.31 86 ARG A C 1
ATOM 683 O O . ARG A 1 86 ? 1.365 -16.626 2.447 1.00 90.31 86 ARG A O 1
ATOM 690 N N . PRO A 1 87 ? -0.682 -16.168 1.598 1.00 89.00 87 PRO A N 1
ATOM 691 C CA . PRO A 1 87 ? -0.760 -14.842 2.193 1.00 89.00 87 PRO A CA 1
ATOM 692 C C . PRO A 1 87 ? -0.549 -14.904 3.713 1.00 89.00 87 P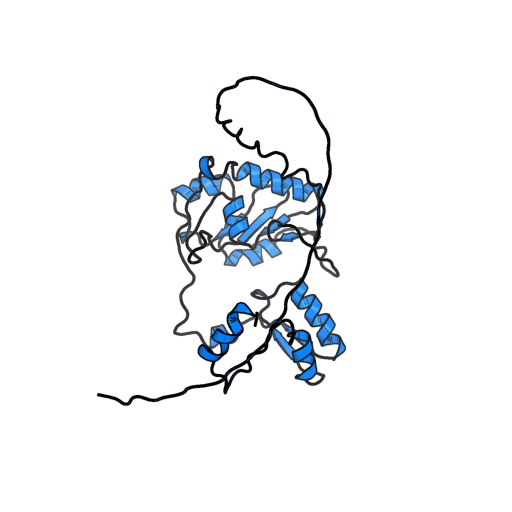RO A C 1
ATOM 694 O O . PRO A 1 87 ? -1.027 -15.844 4.358 1.00 89.00 87 PRO A O 1
ATOM 697 N N . PRO A 1 88 ? 0.156 -13.927 4.304 1.00 91.94 88 PRO A N 1
ATOM 698 C CA . PRO A 1 88 ? 0.395 -13.919 5.736 1.00 91.94 88 PRO A CA 1
ATOM 699 C C . PRO A 1 88 ? -0.928 -13.754 6.493 1.00 91.94 88 PRO A C 1
ATOM 701 O O . PRO A 1 88 ? -1.771 -12.928 6.133 1.00 91.94 88 PRO A O 1
ATOM 704 N N . MET A 1 89 ? -1.089 -14.564 7.540 1.00 93.38 89 MET A N 1
ATOM 705 C CA . MET A 1 89 ? -2.287 -14.655 8.379 1.00 93.38 89 MET A CA 1
ATOM 706 C C . MET A 1 89 ? -1.972 -14.369 9.850 1.00 93.38 89 MET A C 1
ATOM 708 O O . MET A 1 89 ? -2.535 -14.991 10.747 1.00 93.38 89 MET A O 1
ATOM 712 N N . ALA A 1 90 ? -1.038 -13.451 10.112 1.00 93.19 90 ALA A N 1
ATOM 713 C CA . ALA A 1 90 ? -0.699 -13.100 11.482 1.00 93.19 90 ALA A CA 1
ATOM 714 C C . ALA A 1 90 ? -1.885 -12.385 12.151 1.00 93.19 90 ALA A C 1
ATOM 716 O O . ALA A 1 90 ? -2.495 -11.490 11.559 1.00 93.19 90 ALA A O 1
ATOM 717 N N . GLY A 1 91 ? -2.197 -12.776 13.388 1.00 93.00 91 GLY A N 1
ATOM 718 C CA . GLY A 1 91 ? -3.238 -12.129 14.183 1.00 93.00 91 GLY A CA 1
ATOM 719 C C . GLY A 1 91 ? -2.912 -10.662 14.463 1.00 93.00 91 GLY A C 1
ATOM 720 O O . GLY A 1 91 ? -1.740 -10.276 14.557 1.00 93.00 91 GLY A O 1
ATOM 721 N N . ILE A 1 92 ? -3.952 -9.840 14.590 1.00 94.88 92 ILE A N 1
ATOM 722 C CA . ILE A 1 92 ? -3.804 -8.442 14.990 1.00 94.88 92 ILE A CA 1
ATOM 723 C C . ILE A 1 92 ? -3.916 -8.287 16.500 1.00 94.88 92 ILE A C 1
ATOM 725 O O . ILE A 1 92 ? -4.638 -9.022 17.163 1.00 94.88 92 ILE A O 1
ATOM 729 N N . VAL A 1 93 ? -3.227 -7.284 17.033 1.00 93.56 93 VAL A N 1
ATOM 730 C CA . VAL A 1 93 ? -3.274 -6.929 18.453 1.00 93.56 93 VAL A CA 1
ATOM 731 C C . VAL A 1 93 ? -3.630 -5.459 18.620 1.00 93.56 93 VAL A C 1
ATOM 733 O O . VAL A 1 93 ? -3.198 -4.604 17.837 1.00 93.56 93 VAL A O 1
ATOM 736 N N . HIS A 1 94 ? -4.409 -5.151 19.656 1.00 93.25 94 HIS A N 1
ATOM 737 C CA . HIS A 1 94 ? -4.736 -3.774 20.007 1.00 93.25 94 HIS A CA 1
ATOM 738 C C . HIS A 1 94 ? -3.510 -3.056 20.587 1.00 93.25 94 HIS A C 1
ATOM 740 O O . HIS A 1 94 ? -2.765 -3.592 21.407 1.00 93.25 94 HIS A O 1
ATOM 746 N N . HIS A 1 95 ? -3.314 -1.808 20.174 1.00 93.38 95 HIS A N 1
ATOM 747 C CA . HIS A 1 95 ? -2.247 -0.942 20.645 1.00 93.38 95 HIS A CA 1
ATOM 748 C C . HIS A 1 95 ? -2.825 0.131 21.569 1.00 93.38 95 HIS A C 1
ATOM 750 O O . HIS A 1 95 ? -3.451 1.086 21.113 1.00 93.38 95 HIS A O 1
ATOM 756 N N . SER A 1 96 ? -2.623 -0.035 22.879 1.00 91.00 96 SER A N 1
ATOM 757 C CA . SER A 1 96 ? -3.286 0.783 23.899 1.00 91.00 96 SER A CA 1
ATOM 758 C C . SER A 1 96 ? -3.043 2.295 23.748 1.00 91.00 96 SER A C 1
ATOM 760 O O . SER A 1 96 ? -2.054 2.765 23.168 1.00 91.00 96 SER A O 1
ATOM 762 N N . VAL A 1 97 ? -3.966 3.085 24.304 1.00 93.06 97 VAL A N 1
ATOM 763 C CA . VAL A 1 97 ? -3.873 4.555 24.308 1.00 93.06 97 VAL A CA 1
ATOM 764 C C . VAL A 1 97 ? -2.665 5.048 25.109 1.00 93.06 97 VAL A C 1
ATOM 766 O O . VAL A 1 97 ? -2.079 6.063 24.745 1.00 93.06 97 VAL A O 1
ATOM 769 N N . GLU A 1 98 ? -2.216 4.298 26.117 1.00 94.44 98 GLU A N 1
ATOM 770 C CA . GLU A 1 98 ? -1.003 4.607 26.885 1.00 94.44 98 GLU A CA 1
ATOM 771 C C . GLU A 1 98 ? 0.246 4.704 25.993 1.00 94.44 98 GLU A C 1
ATOM 773 O O . GLU A 1 98 ? 1.072 5.600 26.172 1.00 94.44 98 GLU A O 1
ATOM 778 N N . PHE A 1 99 ? 0.358 3.832 24.985 1.00 92.75 99 PHE A N 1
ATOM 779 C CA . PHE A 1 99 ? 1.482 3.846 24.047 1.00 92.75 99 PHE A CA 1
ATOM 780 C C . PHE A 1 99 ? 1.252 4.769 22.848 1.00 92.75 99 PHE A C 1
ATOM 782 O O . PHE A 1 99 ? 2.195 5.376 22.340 1.00 92.75 99 PHE A O 1
ATOM 789 N N . SER A 1 100 ? 0.009 4.877 22.375 1.00 90.75 100 SER A N 1
ATOM 790 C CA . SER A 1 100 ? -0.320 5.649 21.169 1.00 90.75 100 SER A CA 1
ATOM 791 C C . SER A 1 100 ? -0.583 7.136 21.431 1.00 90.75 100 SER A C 1
ATOM 793 O O . SER A 1 100 ? -0.541 7.933 20.491 1.00 90.75 100 SER A O 1
ATOM 795 N N . GLY A 1 101 ? -0.864 7.517 22.681 1.00 93.88 101 GLY A N 1
ATOM 796 C CA . GLY A 1 101 ? -1.121 8.885 23.138 1.00 93.88 101 GLY A CA 1
ATOM 797 C C . GLY A 1 101 ? -2.448 9.499 22.680 1.00 93.88 101 GLY A C 1
ATOM 798 O O . GLY A 1 101 ? -2.787 10.589 23.136 1.00 93.88 101 GLY A O 1
ATOM 799 N N . ARG A 1 102 ? -3.180 8.840 21.773 1.00 93.31 102 ARG A N 1
ATOM 800 C CA . ARG A 1 102 ? -4.496 9.249 21.257 1.00 93.31 102 ARG A CA 1
ATOM 801 C C . ARG A 1 102 ? -5.324 8.028 20.885 1.00 93.31 102 ARG A C 1
ATOM 803 O O . ARG A 1 102 ? -4.797 7.065 20.318 1.00 93.31 102 ARG A O 1
ATOM 810 N N . SER A 1 103 ? -6.620 8.098 21.150 1.00 94.94 103 SER A N 1
ATOM 811 C CA . SER A 1 103 ? -7.581 7.075 20.743 1.00 94.94 103 SER A CA 1
ATOM 812 C C . SER A 1 103 ? -7.756 7.038 19.219 1.00 94.94 103 SER A C 1
ATOM 814 O O . SER A 1 103 ? -7.482 8.009 18.510 1.00 94.94 103 SER A O 1
ATOM 816 N N . ALA A 1 104 ? -8.226 5.904 18.700 1.00 94.62 104 ALA A N 1
ATOM 817 C CA . ALA A 1 104 ? -8.543 5.774 17.280 1.00 94.62 104 ALA A CA 1
ATOM 818 C C . ALA A 1 104 ? -9.717 6.686 16.879 1.00 94.62 104 ALA A C 1
ATOM 820 O O . ALA A 1 104 ? -9.663 7.309 15.823 1.00 94.62 104 ALA A O 1
ATOM 821 N N . ALA A 1 105 ? -10.718 6.853 17.752 1.00 94.38 105 ALA A N 1
ATOM 822 C CA . ALA A 1 105 ? -11.846 7.758 17.523 1.00 94.38 105 ALA A CA 1
ATOM 823 C C . ALA A 1 105 ? -11.393 9.216 17.310 1.00 94.38 105 ALA A C 1
ATOM 825 O O . ALA A 1 105 ? -11.810 9.851 16.345 1.00 94.38 105 ALA A O 1
ATOM 826 N N . GLU A 1 106 ? -10.473 9.725 18.139 1.00 94.81 106 GLU A N 1
ATOM 827 C CA . GLU A 1 106 ? -9.910 11.076 17.974 1.00 94.81 106 GLU A CA 1
ATOM 828 C C . GLU A 1 106 ? -9.143 11.231 16.654 1.00 94.81 106 GLU A C 1
ATOM 830 O O . GLU A 1 106 ? -9.244 12.259 15.985 1.00 94.81 106 GLU A O 1
ATOM 835 N N . LYS A 1 107 ? -8.373 10.210 16.257 1.00 95.56 107 LYS A N 1
ATOM 836 C CA . LYS A 1 107 ? -7.625 10.229 14.990 1.00 95.56 107 LYS A CA 1
ATOM 837 C C . LYS A 1 107 ? -8.559 10.201 13.784 1.00 95.56 107 LYS A C 1
ATOM 839 O O . LYS A 1 107 ? -8.317 10.920 12.819 1.00 95.56 107 LYS A O 1
ATOM 844 N N . ILE A 1 108 ? -9.618 9.393 13.838 1.00 95.88 108 ILE A N 1
ATOM 845 C CA . ILE A 1 108 ? -10.637 9.319 12.787 1.00 95.88 108 ILE A CA 1
ATOM 846 C C . ILE A 1 108 ? -11.358 10.658 12.666 1.00 95.88 108 ILE A C 1
ATOM 848 O O . ILE A 1 108 ? -11.438 11.179 11.557 1.00 95.88 108 ILE A O 1
ATOM 852 N N . ALA A 1 109 ? -11.786 11.254 13.782 1.00 95.69 109 ALA A N 1
ATOM 853 C CA . ALA A 1 109 ? -12.403 12.579 13.788 1.00 95.69 109 ALA A CA 1
ATOM 854 C C . ALA A 1 109 ? -11.480 13.627 13.144 1.00 95.69 109 ALA A C 1
ATOM 856 O O . ALA A 1 109 ? -11.894 14.351 12.245 1.00 95.69 109 ALA A O 1
ATOM 857 N N . GLN A 1 110 ? -10.189 13.622 13.493 1.00 95.12 110 GLN A N 1
ATOM 858 C CA . GLN A 1 110 ? -9.206 14.523 12.885 1.00 95.12 110 GLN A CA 1
ATOM 859 C C . GLN A 1 110 ? -9.070 14.322 11.361 1.00 95.12 110 GLN A C 1
ATOM 861 O O . GLN A 1 110 ? -8.940 15.292 10.606 1.00 95.12 110 GLN A O 1
ATOM 866 N N . VAL A 1 111 ? -9.083 13.071 10.888 1.00 94.62 111 VAL A N 1
ATOM 867 C CA . VAL A 1 111 ? -9.072 12.764 9.448 1.00 94.62 111 VAL A CA 1
ATOM 868 C C . VAL A 1 111 ? -10.354 13.269 8.788 1.00 94.62 111 VAL A C 1
ATOM 870 O O . VAL A 1 111 ? -10.283 13.887 7.730 1.00 94.62 111 VAL A O 1
ATOM 873 N N . GLN A 1 112 ? -11.511 13.060 9.413 1.00 95.25 112 GLN A N 1
ATOM 874 C CA . GLN A 1 112 ? -12.810 13.505 8.911 1.00 95.25 112 GLN A CA 1
ATOM 875 C C . GLN A 1 112 ? -12.918 15.028 8.817 1.00 95.25 112 GLN A C 1
ATOM 877 O O . GLN A 1 112 ? -13.379 15.539 7.798 1.00 95.25 112 GLN A O 1
ATOM 882 N N . ASP A 1 113 ? -12.418 15.757 9.812 1.00 95.25 113 ASP A N 1
ATOM 883 C CA . ASP A 1 113 ? -12.356 17.220 9.780 1.00 95.25 113 ASP A CA 1
ATOM 884 C C . ASP A 1 113 ? -11.482 17.707 8.621 1.00 95.25 113 ASP A C 1
ATOM 886 O O . ASP A 1 113 ? -11.896 18.566 7.843 1.00 95.25 113 ASP A O 1
ATOM 890 N N . THR A 1 114 ? -10.330 17.063 8.408 1.00 94.62 114 THR A N 1
ATOM 891 C CA . THR A 1 114 ? -9.459 17.359 7.258 1.00 94.62 114 THR A CA 1
ATOM 892 C C . THR A 1 114 ? -10.173 17.096 5.923 1.00 94.62 114 THR A C 1
ATOM 894 O O . THR A 1 114 ? -10.021 17.861 4.972 1.00 94.62 114 THR A O 1
ATOM 897 N N . LEU A 1 115 ? -10.976 16.028 5.823 1.00 92.94 115 LEU A N 1
ATOM 898 C CA . LEU A 1 115 ? -11.765 15.742 4.617 1.00 92.94 115 LEU A CA 1
ATOM 899 C C . LEU A 1 115 ? -12.831 16.810 4.361 1.00 92.94 115 LEU A C 1
ATOM 901 O O . LEU A 1 115 ? -13.035 17.182 3.203 1.00 92.94 115 LEU A O 1
ATOM 905 N N . LYS A 1 116 ? -13.484 17.312 5.415 1.00 93.00 116 LYS A N 1
ATOM 906 C CA . LYS A 1 116 ? -14.469 18.398 5.317 1.00 93.00 116 LYS A CA 1
ATOM 907 C C . LYS A 1 116 ? -13.812 19.696 4.848 1.00 93.00 116 LYS A C 1
ATOM 909 O O . LYS A 1 116 ? -14.312 20.309 3.907 1.00 93.00 116 LYS A O 1
ATOM 914 N N . GLU A 1 117 ? -12.669 20.064 5.430 1.00 93.56 117 GLU A N 1
ATOM 915 C CA . GLU A 1 117 ? -11.877 21.237 5.024 1.00 93.56 117 GLU A CA 1
ATOM 916 C C . GLU A 1 117 ? -11.439 21.155 3.551 1.00 93.56 117 GLU A C 1
ATOM 918 O O . GLU A 1 117 ? -11.571 22.121 2.799 1.00 93.56 117 GLU A O 1
ATOM 923 N N . ASP A 1 118 ? -10.992 19.977 3.104 1.00 91.75 118 ASP A N 1
ATOM 924 C CA . ASP A 1 118 ? -10.567 19.727 1.719 1.00 91.75 118 ASP A CA 1
ATOM 925 C C . ASP A 1 118 ? -11.740 19.439 0.748 1.00 91.75 118 ASP A C 1
ATOM 927 O O . ASP A 1 118 ? -11.517 19.144 -0.438 1.00 91.75 118 ASP A O 1
ATOM 931 N N . ASN A 1 119 ? -12.989 19.501 1.225 1.00 90.94 119 ASN A N 1
ATOM 932 C CA . ASN A 1 119 ? -14.211 19.200 0.472 1.00 90.94 119 ASN A CA 1
ATOM 933 C C . ASN A 1 119 ? -14.144 17.844 -0.272 1.00 90.94 119 ASN A C 1
ATOM 935 O O . ASN A 1 119 ? -14.411 17.749 -1.479 1.00 90.94 119 ASN A O 1
ATOM 939 N N . GLN A 1 120 ? -13.703 16.806 0.446 1.00 89.81 120 GLN A N 1
ATOM 940 C CA . GLN A 1 120 ? -13.617 15.414 -0.005 1.00 89.81 120 GLN A CA 1
ATOM 941 C C . GLN A 1 120 ? -14.697 14.566 0.662 1.00 89.81 120 GLN A C 1
ATOM 943 O O . GLN A 1 120 ? -15.000 14.757 1.834 1.00 89.81 120 GLN A O 1
ATOM 948 N N . ASP A 1 121 ? -15.237 13.584 -0.059 1.00 90.75 121 ASP A N 1
ATOM 949 C CA . ASP A 1 121 ? -16.303 12.729 0.477 1.00 90.75 121 ASP A CA 1
ATOM 950 C C . ASP A 1 121 ? -15.764 11.549 1.295 1.00 90.75 121 ASP A C 1
ATOM 952 O O . ASP A 1 121 ? -16.402 11.112 2.250 1.00 90.75 121 ASP A O 1
ATOM 956 N N . ALA A 1 122 ? -14.592 11.028 0.929 1.00 92.19 122 ALA A N 1
ATOM 957 C CA . ALA A 1 122 ? -13.934 9.923 1.617 1.00 92.19 122 ALA A CA 1
ATOM 958 C C . ALA A 1 122 ? -12.444 9.842 1.255 1.00 92.19 122 ALA A C 1
ATOM 960 O O . ALA A 1 122 ? -12.015 10.343 0.205 1.00 92.19 122 ALA A O 1
ATOM 961 N N . VAL A 1 123 ? -11.678 9.133 2.086 1.00 93.06 123 VAL A N 1
ATOM 962 C CA . VAL A 1 123 ? -10.317 8.681 1.781 1.00 93.06 123 VAL A CA 1
ATOM 963 C C . VAL A 1 123 ? -10.223 7.158 1.766 1.00 93.06 123 VAL A C 1
ATOM 965 O O . VAL A 1 123 ? -10.717 6.490 2.672 1.00 93.06 123 VAL A O 1
ATOM 968 N N . LEU A 1 124 ? -9.567 6.620 0.737 1.00 93.81 124 LEU A N 1
ATOM 969 C CA . LEU A 1 124 ? -9.078 5.244 0.702 1.00 93.81 124 LEU A CA 1
ATOM 970 C C . LEU A 1 124 ? -7.634 5.214 1.211 1.00 93.81 124 LEU A C 1
ATOM 972 O O . LEU A 1 124 ? -6.751 5.846 0.622 1.00 93.81 124 LEU A O 1
ATOM 976 N N . LEU A 1 125 ? -7.418 4.462 2.285 1.00 93.62 125 LEU A N 1
ATOM 977 C CA . LEU A 1 125 ? -6.115 4.159 2.857 1.00 93.62 125 LEU A CA 1
ATOM 978 C C . LEU A 1 125 ? -5.644 2.801 2.335 1.00 93.62 125 LEU A C 1
ATOM 980 O O . LEU A 1 125 ? -6.312 1.785 2.530 1.00 93.62 125 LEU A O 1
ATOM 984 N N . THR A 1 126 ? -4.483 2.801 1.686 1.00 92.19 126 THR A N 1
ATOM 985 C CA . THR A 1 126 ? -3.827 1.600 1.140 1.00 92.19 126 THR A CA 1
ATOM 986 C C . THR A 1 126 ? -2.526 1.251 1.857 1.00 92.19 126 THR A C 1
ATOM 988 O O . THR A 1 126 ? -1.995 0.163 1.670 1.00 92.19 126 THR A O 1
ATOM 991 N N . ALA A 1 127 ? -2.001 2.170 2.668 1.00 92.31 127 ALA A N 1
ATOM 992 C CA . ALA A 1 127 ? -0.748 1.996 3.388 1.00 92.31 127 ALA A CA 1
ATOM 993 C C . ALA A 1 127 ? -0.997 1.272 4.733 1.00 92.31 127 ALA A C 1
ATOM 995 O O . ALA A 1 127 ? -1.690 1.833 5.592 1.00 92.31 127 ALA A O 1
ATOM 996 N N . PRO A 1 128 ? -0.449 0.056 4.946 1.00 93.56 128 PRO A N 1
ATOM 997 C CA . PRO A 1 128 ? -0.700 -0.749 6.149 1.00 93.56 128 PRO A CA 1
ATOM 998 C C . PRO A 1 128 ? -0.330 -0.049 7.460 1.00 93.56 128 PRO A C 1
ATOM 1000 O O . PRO A 1 128 ? -1.036 -0.161 8.460 1.00 93.56 128 PRO A O 1
ATOM 1003 N N . ASP A 1 129 ? 0.759 0.716 7.456 1.00 93.94 129 ASP A N 1
ATOM 1004 C CA . ASP A 1 129 ? 1.233 1.518 8.583 1.00 93.94 129 ASP A CA 1
ATOM 1005 C C . ASP A 1 129 ? 0.245 2.633 8.951 1.00 93.94 129 ASP A C 1
ATOM 1007 O O . ASP A 1 129 ? -0.067 2.821 10.129 1.00 93.94 129 ASP A O 1
ATOM 1011 N N . SER A 1 130 ? -0.313 3.318 7.947 1.00 94.81 130 SER A N 1
ATOM 1012 C CA . SER A 1 130 ? -1.325 4.360 8.150 1.00 94.81 130 SER A CA 1
ATOM 1013 C C . SER A 1 130 ? -2.605 3.782 8.756 1.00 94.81 130 SER A C 1
ATOM 1015 O O . SER A 1 130 ? -3.185 4.380 9.662 1.00 94.81 130 SER A O 1
ATOM 1017 N N . ILE A 1 131 ? -3.020 2.598 8.300 1.00 95.75 131 ILE A N 1
ATOM 1018 C CA . ILE A 1 131 ? -4.202 1.888 8.810 1.00 95.75 131 ILE A CA 1
ATOM 1019 C C . ILE A 1 131 ? -3.969 1.442 10.258 1.00 95.75 131 ILE A C 1
ATOM 1021 O O . ILE A 1 131 ? -4.774 1.741 11.140 1.00 95.75 131 ILE A O 1
ATOM 1025 N N . CYS A 1 132 ? -2.828 0.806 10.531 1.00 95.12 132 CYS A N 1
ATOM 1026 C CA . CYS A 1 132 ? -2.442 0.374 11.874 1.00 95.12 132 CYS A CA 1
ATOM 1027 C C . CYS A 1 132 ? -2.355 1.549 12.862 1.00 95.12 132 CYS A C 1
ATOM 1029 O O . CYS A 1 132 ? -2.738 1.436 14.030 1.00 95.12 132 CYS A O 1
ATOM 1031 N N . TRP A 1 133 ? -1.865 2.703 12.405 1.00 95.56 133 TRP A N 1
ATOM 1032 C CA . TRP A 1 133 ? -1.826 3.920 13.209 1.00 95.56 133 TRP A CA 1
ATOM 1033 C C . TRP A 1 133 ? -3.217 4.501 13.480 1.00 95.56 133 TRP A C 1
ATOM 1035 O O . TRP A 1 133 ? -3.469 4.930 14.610 1.00 95.56 133 TRP A O 1
ATOM 1045 N N . LEU A 1 134 ? -4.099 4.517 12.475 1.00 96.12 134 LEU A N 1
ATOM 1046 C CA . LEU A 1 134 ? -5.436 5.099 12.579 1.00 96.12 134 LEU A CA 1
ATOM 1047 C C . LEU A 1 134 ? -6.318 4.318 13.557 1.00 96.12 134 LEU A C 1
ATOM 1049 O O . LEU A 1 134 ? -6.930 4.921 14.433 1.00 96.12 134 LEU A O 1
ATOM 1053 N N . PHE A 1 135 ? -6.331 2.987 13.445 1.00 95.19 135 PHE A N 1
ATOM 1054 C CA . PHE A 1 135 ? -7.181 2.114 14.263 1.00 95.19 135 PHE A CA 1
ATOM 1055 C C . PHE A 1 135 ? -6.526 1.634 15.560 1.00 95.19 135 PHE A C 1
ATOM 1057 O O . PHE A 1 135 ? -7.134 0.855 16.284 1.00 95.19 135 PHE A O 1
ATOM 1064 N N . ASN A 1 136 ? -5.308 2.092 15.876 1.00 95.62 136 ASN A N 1
ATOM 1065 C CA . ASN A 1 136 ? -4.553 1.617 17.040 1.00 95.62 136 ASN A CA 1
ATOM 1066 C C . ASN A 1 136 ? -4.421 0.083 17.068 1.00 95.62 136 ASN A C 1
ATOM 1068 O O . ASN A 1 136 ? -4.642 -0.559 18.089 1.00 95.62 136 ASN A O 1
ATOM 1072 N N . ILE A 1 137 ? -4.021 -0.505 15.941 1.00 95.19 137 ILE A N 1
ATOM 1073 C CA . ILE A 1 137 ? -3.756 -1.945 15.820 1.00 95.19 137 ILE A CA 1
ATOM 1074 C C . ILE A 1 137 ? -2.323 -2.197 15.353 1.00 95.19 137 ILE A C 1
ATOM 1076 O O . ILE A 1 137 ? -1.671 -1.316 14.786 1.00 95.19 137 ILE A O 1
ATOM 1080 N N . ARG A 1 138 ? -1.809 -3.397 15.606 1.00 95.12 138 ARG A N 1
ATOM 1081 C CA . ARG A 1 138 ? -0.540 -3.906 15.068 1.00 95.12 138 ARG A CA 1
ATOM 1082 C C . ARG A 1 138 ? -0.756 -5.311 14.524 1.00 95.12 138 ARG A C 1
ATOM 1084 O O . ARG A 1 138 ? -1.662 -6.004 14.971 1.00 95.12 138 ARG A O 1
ATOM 1091 N N . GLY A 1 139 ? 0.075 -5.712 13.571 1.00 94.00 139 GLY A N 1
ATOM 1092 C CA . GLY A 1 139 ? 0.057 -7.055 12.991 1.00 94.00 139 GLY A CA 1
ATOM 1093 C C . GLY A 1 139 ? 1.463 -7.618 12.832 1.00 94.00 139 GLY A C 1
ATOM 1094 O O . GLY A 1 139 ? 2.445 -6.950 13.154 1.00 94.00 139 GLY A O 1
ATOM 1095 N N . GLY A 1 140 ? 1.546 -8.848 12.334 1.00 93.38 140 GLY A N 1
ATOM 1096 C CA . GLY A 1 140 ? 2.807 -9.549 12.078 1.00 93.38 140 GLY A CA 1
ATOM 1097 C C . GLY A 1 140 ? 2.985 -9.981 10.625 1.00 93.38 140 GLY A C 1
ATOM 1098 O O . GLY A 1 140 ? 3.757 -10.900 10.365 1.00 93.38 140 GLY A O 1
ATOM 1099 N N . ASP A 1 141 ? 2.256 -9.372 9.684 1.00 92.56 141 ASP A N 1
ATOM 1100 C CA . ASP A 1 141 ? 2.212 -9.859 8.301 1.00 92.56 141 ASP A CA 1
ATOM 1101 C C . ASP A 1 141 ? 3.524 -9.619 7.540 1.00 92.56 141 ASP A C 1
ATOM 1103 O O . ASP A 1 141 ? 3.870 -10.378 6.636 1.00 92.56 141 ASP A O 1
ATOM 1107 N N . ILE A 1 142 ? 4.270 -8.574 7.910 1.00 92.44 142 ILE A N 1
ATOM 1108 C CA . ILE A 1 142 ? 5.561 -8.227 7.309 1.00 92.44 142 ILE A CA 1
ATOM 1109 C C . ILE A 1 142 ? 6.658 -8.392 8.360 1.00 92.44 142 ILE A C 1
ATOM 1111 O O . ILE A 1 142 ? 6.606 -7.809 9.444 1.00 92.44 142 ILE A O 1
ATOM 1115 N N . LYS A 1 143 ? 7.707 -9.156 8.035 1.00 91.69 143 LYS A N 1
ATOM 1116 C CA . LYS A 1 143 ? 8.851 -9.331 8.941 1.00 91.69 143 LYS A CA 1
ATOM 1117 C C . LYS A 1 143 ? 9.474 -7.976 9.292 1.00 91.69 143 LYS A C 1
ATOM 1119 O O . LYS A 1 143 ? 9.658 -7.120 8.430 1.00 91.69 143 LYS A O 1
ATOM 1124 N N . HIS A 1 144 ? 9.807 -7.800 10.570 1.00 91.75 144 HIS A N 1
ATOM 1125 C CA . HIS A 1 144 ? 10.415 -6.585 11.133 1.00 91.75 144 HIS A CA 1
ATOM 1126 C C . HIS A 1 144 ? 9.565 -5.304 11.047 1.00 91.75 144 HIS A C 1
ATOM 1128 O O . HIS A 1 144 ? 10.038 -4.244 11.447 1.00 91.75 144 HIS A O 1
ATOM 1134 N N . THR A 1 145 ? 8.312 -5.386 10.585 1.00 92.81 145 THR A N 1
ATOM 1135 C CA . THR A 1 145 ? 7.396 -4.242 10.520 1.00 92.81 145 THR A CA 1
ATOM 1136 C C . THR A 1 145 ? 6.051 -4.647 11.126 1.00 92.81 145 THR A C 1
ATOM 1138 O O . THR A 1 145 ? 5.370 -5.487 10.545 1.00 92.81 145 THR A O 1
ATOM 1141 N N . PRO A 1 146 ? 5.634 -4.084 12.277 1.00 93.69 146 PRO A N 1
ATOM 1142 C CA . PRO A 1 146 ? 4.466 -4.559 13.020 1.00 93.69 146 PRO A CA 1
ATOM 1143 C C . PRO A 1 146 ? 3.142 -4.060 12.412 1.00 93.69 146 PRO A C 1
ATOM 1145 O O . PRO A 1 146 ? 2.376 -3.328 13.046 1.00 93.69 146 PRO A O 1
ATOM 1148 N N . VAL A 1 147 ? 2.888 -4.418 11.155 1.00 94.69 147 VAL A N 1
ATOM 1149 C CA . VAL A 1 147 ? 1.727 -3.996 10.368 1.00 94.69 147 VAL A CA 1
ATOM 1150 C C . VAL A 1 147 ? 0.879 -5.190 9.951 1.00 94.69 147 VAL A C 1
ATOM 1152 O O . VAL A 1 147 ? 1.380 -6.297 9.750 1.00 94.69 147 VAL A O 1
ATOM 1155 N N . ALA A 1 148 ? -0.420 -4.942 9.826 1.00 94.06 148 ALA A N 1
ATOM 1156 C CA . ALA A 1 148 ? -1.385 -5.859 9.244 1.00 94.06 148 ALA A CA 1
ATOM 1157 C C . ALA A 1 148 ? -1.733 -5.390 7.828 1.00 94.06 148 ALA A C 1
ATOM 1159 O O . ALA A 1 148 ? -2.006 -4.205 7.618 1.00 94.06 148 ALA A O 1
ATOM 1160 N N . LEU A 1 149 ? -1.731 -6.307 6.862 1.00 94.12 149 LEU A N 1
ATOM 1161 C CA . LEU A 1 149 ? -2.175 -6.031 5.500 1.00 94.12 149 LEU A CA 1
ATOM 1162 C C . LEU A 1 149 ? -3.699 -5.894 5.488 1.00 94.12 149 LEU A C 1
ATOM 1164 O O . LEU A 1 149 ? -4.425 -6.858 5.733 1.00 94.12 149 LEU A O 1
ATOM 1168 N N . ALA A 1 150 ? -4.164 -4.679 5.216 1.00 95.00 150 ALA A N 1
ATOM 1169 C CA . ALA A 1 150 ? -5.571 -4.310 5.178 1.00 95.00 150 ALA A CA 1
ATOM 1170 C C . ALA A 1 150 ? -5.773 -3.095 4.262 1.00 95.00 150 ALA A C 1
ATOM 1172 O O . ALA A 1 150 ? -4.811 -2.413 3.902 1.00 95.00 150 ALA A O 1
ATOM 1173 N N . PHE A 1 151 ? -7.031 -2.796 3.945 1.00 95.69 151 PHE A N 1
ATOM 1174 C CA . PHE A 1 151 ? -7.451 -1.521 3.357 1.00 95.69 151 PHE A CA 1
ATOM 1175 C C . PHE A 1 151 ? -8.457 -0.840 4.274 1.00 95.69 151 PHE A C 1
ATOM 1177 O O . PHE A 1 151 ? -9.132 -1.504 5.053 1.00 95.69 151 PHE A O 1
ATOM 1184 N N . ALA A 1 152 ? -8.600 0.478 4.180 1.00 95.88 152 ALA A N 1
ATOM 1185 C CA . ALA A 1 152 ? -9.658 1.170 4.906 1.00 95.88 152 ALA A CA 1
ATOM 1186 C C . ALA A 1 152 ? -10.264 2.305 4.090 1.00 95.88 152 ALA A C 1
ATOM 1188 O O . ALA A 1 152 ? -9.551 3.048 3.418 1.00 95.88 152 ALA A O 1
ATOM 1189 N N . ILE A 1 153 ? -11.581 2.460 4.183 1.00 95.19 153 ILE A N 1
ATOM 1190 C CA . ILE A 1 153 ? -12.303 3.613 3.648 1.00 95.19 153 ILE A CA 1
ATOM 1191 C C . ILE A 1 153 ? -12.803 4.432 4.831 1.00 95.19 153 ILE A C 1
ATOM 1193 O O . ILE A 1 153 ? -13.543 3.929 5.671 1.00 95.19 153 ILE A O 1
ATOM 1197 N N . VAL A 1 154 ? -12.410 5.702 4.887 1.00 94.94 154 VAL A N 1
ATOM 1198 C CA . VAL A 1 154 ? -12.874 6.650 5.904 1.00 94.94 154 VAL A CA 1
ATOM 1199 C C . VAL A 1 154 ? -13.721 7.715 5.204 1.00 94.94 154 VAL A C 1
ATOM 1201 O O . VAL A 1 154 ? -13.166 8.516 4.445 1.00 94.94 154 VAL A O 1
ATOM 1204 N N . PRO A 1 155 ? -15.051 7.726 5.391 1.00 93.88 155 PRO A N 1
ATOM 1205 C CA . PRO A 1 155 ? -15.909 8.775 4.851 1.00 93.88 155 PRO A CA 1
ATOM 1206 C C . PRO A 1 155 ? -15.753 10.066 5.661 1.00 93.88 155 PRO A C 1
ATOM 1208 O O . PRO A 1 155 ? -15.371 10.016 6.828 1.00 93.88 155 PRO A O 1
ATOM 1211 N N . LYS A 1 156 ? -16.081 11.220 5.066 1.00 92.38 156 LYS A N 1
ATOM 1212 C CA . LYS A 1 156 ? -16.080 12.523 5.760 1.00 92.38 156 LYS A CA 1
ATOM 1213 C C . LYS A 1 156 ? -17.022 12.567 6.966 1.00 92.38 156 LYS A C 1
ATOM 1215 O O . LYS A 1 156 ? -16.787 13.323 7.902 1.00 92.38 156 LYS A O 1
ATOM 1220 N N . GLU A 1 157 ? -18.084 11.768 6.922 1.00 89.50 157 GLU A N 1
ATOM 1221 C CA . GLU A 1 157 ? -19.112 11.629 7.949 1.00 89.50 157 GLU A CA 1
ATOM 1222 C C . GLU A 1 157 ? -19.543 10.163 8.016 1.00 89.50 157 GLU A C 1
ATOM 1224 O O . GLU A 1 157 ? -19.601 9.482 6.991 1.00 89.50 157 GLU A O 1
ATOM 1229 N N . GLY A 1 158 ? -19.849 9.679 9.219 1.00 90.25 158 GLY A N 1
ATOM 1230 C CA . GLY A 1 158 ? -20.225 8.287 9.456 1.00 90.25 158 GLY A CA 1
ATOM 1231 C C . GLY A 1 158 ? -19.047 7.393 9.841 1.00 90.25 158 GLY A C 1
ATOM 1232 O O . GLY A 1 158 ? -17.965 7.868 10.200 1.00 90.25 158 GLY A O 1
ATOM 1233 N N . ARG A 1 159 ? -19.287 6.079 9.814 1.00 92.62 159 ARG A N 1
ATOM 1234 C CA . ARG A 1 159 ? -18.327 5.075 10.283 1.00 92.62 159 ARG A CA 1
ATOM 1235 C C . ARG A 1 159 ? -17.325 4.715 9.184 1.00 92.62 159 ARG A C 1
ATOM 1237 O O . ARG A 1 159 ? -17.722 4.574 8.026 1.00 92.62 159 ARG A O 1
ATOM 1244 N N . PRO A 1 160 ? -16.034 4.560 9.512 1.00 95.00 160 PRO A N 1
ATOM 1245 C CA . PRO A 1 160 ? -15.078 3.968 8.593 1.00 95.00 160 PRO A CA 1
ATOM 1246 C C . PRO A 1 160 ? -15.353 2.473 8.393 1.00 95.00 160 PRO A C 1
ATOM 1248 O O . PRO A 1 160 ? -15.983 1.816 9.223 1.00 95.00 160 PRO A O 1
ATOM 1251 N N . THR A 1 161 ? -14.838 1.937 7.291 1.00 95.56 161 THR A N 1
ATOM 1252 C CA . THR A 1 161 ? -14.850 0.504 6.990 1.00 95.56 161 THR A CA 1
ATOM 1253 C C . THR A 1 161 ? -13.416 0.006 6.858 1.00 95.56 161 THR A C 1
ATOM 1255 O O . THR A 1 161 ? -12.643 0.538 6.056 1.00 95.56 161 THR A O 1
ATOM 1258 N N . LEU A 1 162 ? -13.069 -1.022 7.628 1.00 96.19 162 LEU A N 1
ATOM 1259 C CA . LEU A 1 162 ? -11.793 -1.726 7.594 1.00 96.19 162 LEU A CA 1
ATOM 1260 C C . LEU A 1 162 ? -11.965 -3.035 6.816 1.00 96.19 162 LEU A C 1
ATOM 1262 O O . LEU A 1 162 ? -12.758 -3.896 7.190 1.00 96.19 162 LEU A O 1
ATOM 1266 N N . PHE A 1 163 ? -11.196 -3.191 5.746 1.00 96.00 163 PHE A N 1
ATOM 1267 C CA . PHE A 1 163 ? -11.158 -4.380 4.906 1.00 96.00 163 PHE A CA 1
ATOM 1268 C C . PHE A 1 163 ? -9.967 -5.240 5.320 1.00 96.00 163 PHE A C 1
ATOM 1270 O O . PHE A 1 163 ? -8.825 -4.971 4.936 1.00 96.00 163 PHE A O 1
ATOM 1277 N N . ILE A 1 164 ? -10.232 -6.256 6.131 1.00 94.75 164 ILE A N 1
ATOM 1278 C CA . ILE A 1 164 ? -9.234 -7.178 6.675 1.00 94.75 164 ILE A CA 1
ATOM 1279 C C . ILE A 1 164 ? -9.837 -8.577 6.739 1.00 94.75 164 ILE A C 1
ATOM 1281 O O . ILE A 1 164 ? -11.051 -8.728 6.873 1.00 94.75 164 ILE A O 1
ATOM 1285 N N . ASP A 1 165 ? -9.005 -9.610 6.623 1.00 93.81 165 ASP A N 1
ATOM 1286 C CA . ASP A 1 165 ? -9.480 -10.974 6.827 1.00 93.81 165 ASP A CA 1
ATOM 1287 C C . ASP A 1 165 ? -10.022 -11.127 8.265 1.00 93.81 165 ASP A C 1
ATOM 1289 O O . ASP A 1 165 ? -9.267 -10.904 9.220 1.00 93.81 165 ASP A O 1
ATOM 1293 N N . PRO A 1 166 ? -11.306 -11.493 8.454 1.00 91.25 166 PRO A N 1
ATOM 1294 C CA . PRO A 1 166 ? -11.893 -11.634 9.781 1.00 91.25 166 PRO A CA 1
ATOM 1295 C C . PRO A 1 166 ? -11.169 -12.642 10.673 1.00 91.25 166 PRO A C 1
ATOM 1297 O O . PRO A 1 166 ? -11.236 -12.484 11.889 1.00 91.25 166 PRO A O 1
ATOM 1300 N N . ALA A 1 167 ? -10.478 -13.636 10.102 1.00 91.50 167 ALA A N 1
ATOM 1301 C CA . ALA A 1 167 ? -9.706 -14.625 10.850 1.00 91.50 167 ALA A CA 1
ATOM 1302 C C . ALA A 1 167 ? -8.437 -14.036 11.492 1.00 91.50 167 ALA A C 1
ATOM 1304 O O . ALA A 1 167 ? -7.890 -14.631 12.416 1.00 91.50 167 ALA A O 1
ATOM 1305 N N . LYS A 1 168 ? -7.978 -12.855 11.049 1.00 91.62 168 LYS A N 1
ATOM 1306 C CA . LYS A 1 168 ? -6.882 -12.124 11.708 1.00 91.62 168 LYS A CA 1
ATOM 1307 C C . LYS A 1 168 ? -7.327 -11.408 12.981 1.00 91.62 168 LYS A C 1
ATOM 1309 O O . LYS A 1 168 ? -6.475 -11.018 13.775 1.00 91.62 168 LYS A O 1
ATOM 1314 N N . VAL A 1 169 ? -8.632 -11.186 13.150 1.00 91.50 169 VAL A N 1
ATOM 1315 C CA . VAL A 1 169 ? -9.206 -10.380 14.232 1.00 91.50 169 VAL A CA 1
ATOM 1316 C C . VAL A 1 169 ? -9.732 -11.302 15.329 1.00 91.50 169 VAL A C 1
ATOM 1318 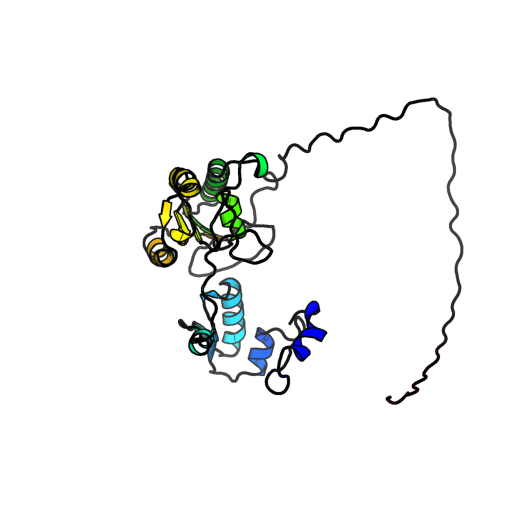O O . VAL A 1 169 ? -10.767 -11.951 15.152 1.00 91.50 169 VAL A O 1
ATOM 1321 N N . ASP A 1 170 ? -9.021 -11.344 16.457 1.00 89.31 170 ASP A N 1
ATOM 1322 C CA . ASP A 1 170 ? -9.469 -12.053 17.658 1.00 89.31 170 ASP A CA 1
ATOM 1323 C C . ASP A 1 170 ? -10.704 -11.378 18.291 1.00 89.31 170 ASP A C 1
ATOM 1325 O O . ASP A 1 170 ? -11.079 -10.261 17.930 1.00 89.31 170 ASP A O 1
ATOM 1329 N N . GLU A 1 171 ? -11.364 -12.054 19.233 1.00 85.62 171 GLU A N 1
ATOM 1330 C CA . GLU A 1 171 ? -12.615 -11.550 19.819 1.00 85.62 171 GLU A CA 1
ATOM 1331 C C . GLU A 1 171 ? -12.413 -10.268 20.648 1.00 85.62 171 GLU A C 1
ATOM 1333 O O . GLU A 1 171 ? -13.226 -9.342 20.607 1.00 85.62 171 GLU A O 1
ATOM 1338 N N . ASN A 1 172 ? -11.273 -10.164 21.337 1.00 83.12 172 ASN A N 1
ATOM 1339 C CA . ASN A 1 172 ? -10.934 -9.009 22.170 1.00 83.12 172 ASN A CA 1
ATOM 1340 C C . ASN A 1 172 ? -10.740 -7.734 21.329 1.00 83.12 172 ASN A C 1
ATOM 1342 O O . ASN A 1 172 ? -11.244 -6.654 21.661 1.00 83.12 172 ASN A O 1
ATOM 1346 N N . VAL A 1 173 ? -10.017 -7.848 20.215 1.00 88.00 173 VAL A N 1
ATOM 1347 C CA . VAL A 1 173 ? -9.790 -6.755 19.269 1.00 88.00 173 VAL A CA 1
ATOM 1348 C C . VAL A 1 173 ? -11.058 -6.488 18.462 1.00 88.00 173 VAL A C 1
ATOM 1350 O O . VAL A 1 173 ? -11.355 -5.323 18.190 1.00 88.00 173 VAL A O 1
ATOM 1353 N N . ARG A 1 174 ? -11.846 -7.521 18.133 1.00 89.38 174 ARG A N 1
ATOM 1354 C CA . ARG A 1 174 ? -13.123 -7.385 17.419 1.00 89.38 174 ARG A CA 1
ATOM 1355 C C . ARG A 1 174 ? -14.081 -6.459 18.149 1.00 89.38 174 ARG A C 1
ATOM 1357 O O . ARG A 1 174 ? -14.562 -5.525 17.517 1.00 89.38 174 ARG A O 1
ATOM 1364 N N . GLY A 1 175 ? -14.304 -6.652 19.450 1.00 86.69 175 GLY A N 1
ATOM 1365 C CA . GLY A 1 175 ? -15.205 -5.790 20.225 1.00 86.69 175 GLY A CA 1
ATOM 1366 C C . GLY A 1 175 ? -14.764 -4.321 20.216 1.00 86.69 175 GLY A C 1
ATOM 1367 O O . GLY A 1 175 ? -15.563 -3.415 19.971 1.00 86.69 175 GLY A O 1
ATOM 1368 N N . THR A 1 176 ? -13.459 -4.082 20.376 1.00 86.75 176 THR A N 1
ATOM 1369 C CA . THR A 1 176 ? -12.890 -2.726 20.324 1.00 86.75 176 THR A CA 1
ATOM 1370 C C . THR A 1 176 ? -13.061 -2.105 18.936 1.00 86.75 176 THR A C 1
ATOM 1372 O O . THR A 1 176 ? -13.539 -0.977 18.815 1.00 86.75 176 THR A O 1
ATOM 1375 N N . LEU A 1 177 ? -12.727 -2.841 17.873 1.00 89.19 177 LEU A N 1
ATOM 1376 C CA . LEU A 1 177 ? -12.831 -2.352 16.499 1.00 89.19 177 LEU A CA 1
ATOM 1377 C C . LEU A 1 177 ? -14.278 -2.134 16.070 1.00 89.19 177 LEU A C 1
ATOM 1379 O O . LEU A 1 177 ? -14.563 -1.099 15.484 1.00 89.19 177 LEU A O 1
ATOM 1383 N N . GLN A 1 178 ? -15.195 -3.040 16.404 1.00 89.44 178 GLN A N 1
ATOM 1384 C CA . GLN A 1 178 ? -16.612 -2.931 16.051 1.00 89.44 178 GLN A CA 1
ATOM 1385 C C . GLN A 1 178 ? -17.299 -1.729 16.688 1.00 89.44 178 GLN A C 1
ATOM 1387 O O . GLN A 1 178 ? -18.319 -1.286 16.168 1.00 89.44 178 GLN A O 1
ATOM 1392 N N . SER A 1 179 ? -16.763 -1.173 17.778 1.00 88.31 179 SER A N 1
ATOM 1393 C CA . SER A 1 179 ? -17.259 0.095 18.324 1.00 88.31 179 SER A CA 1
ATOM 1394 C C . SER A 1 179 ? -16.865 1.301 17.452 1.00 88.31 179 SER A C 1
ATOM 1396 O O . SER A 1 179 ? -17.602 2.284 17.375 1.00 88.31 179 SER A O 1
ATOM 1398 N N . ILE A 1 180 ? -15.768 1.196 16.695 1.00 90.69 180 ILE A N 1
ATOM 1399 C CA . ILE A 1 180 ? -15.119 2.305 15.976 1.00 90.69 180 ILE A CA 1
ATOM 1400 C C . ILE A 1 180 ? -15.324 2.223 14.454 1.00 90.69 180 ILE A C 1
ATOM 1402 O O . ILE A 1 180 ? -15.457 3.252 13.796 1.00 90.69 180 ILE A O 1
ATOM 1406 N N . THR A 1 181 ? -15.337 1.020 13.884 1.00 93.62 181 THR A N 1
ATOM 1407 C CA . THR A 1 181 ? -15.321 0.752 12.441 1.00 93.62 181 THR A CA 1
ATOM 1408 C C . THR A 1 181 ? -16.164 -0.470 12.102 1.00 93.62 181 THR A C 1
ATOM 1410 O O . THR A 1 181 ? -16.280 -1.404 12.895 1.00 93.62 181 THR A O 1
ATOM 1413 N N . ASP A 1 182 ? -16.688 -0.500 10.882 1.00 94.25 182 ASP A N 1
ATOM 1414 C CA . ASP A 1 182 ? -17.255 -1.717 10.308 1.00 94.25 182 ASP A CA 1
ATOM 1415 C C . ASP A 1 182 ? -16.121 -2.586 9.739 1.00 94.25 182 ASP A C 1
ATOM 1417 O O . ASP A 1 182 ? -15.119 -2.055 9.248 1.00 94.25 182 ASP A O 1
ATOM 1421 N N . ILE A 1 183 ? -16.253 -3.912 9.823 1.00 93.81 183 ILE A N 1
ATOM 1422 C CA . ILE A 1 183 ? -15.258 -4.875 9.327 1.00 93.81 183 ILE A CA 1
ATOM 1423 C C . ILE A 1 183 ? -15.840 -5.599 8.114 1.00 93.81 183 ILE A C 1
ATOM 1425 O O . ILE A 1 183 ? -16.913 -6.191 8.206 1.00 93.81 183 ILE A O 1
ATOM 1429 N N . ALA A 1 184 ? -15.114 -5.580 7.000 1.00 94.69 184 ALA A N 1
ATOM 1430 C CA . ALA A 1 184 ? -15.475 -6.250 5.755 1.00 94.69 184 ALA A CA 1
ATOM 1431 C C . ALA A 1 184 ? -14.316 -7.116 5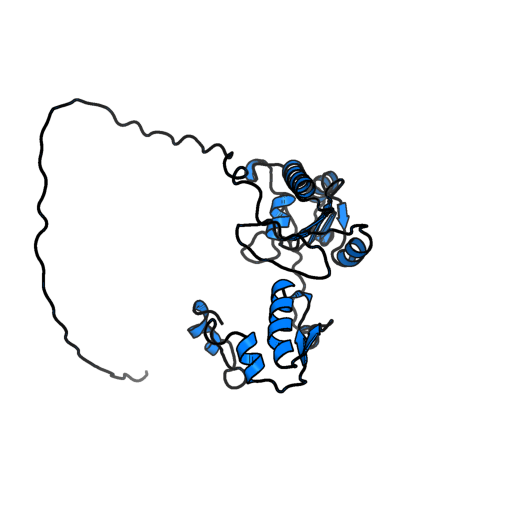.242 1.00 94.69 184 ALA A C 1
ATOM 1433 O O . ALA A 1 184 ? -13.155 -6.900 5.599 1.00 94.69 184 ALA A O 1
ATOM 1434 N N . LYS A 1 185 ? -14.610 -8.095 4.380 1.00 94.88 185 LYS A N 1
ATOM 1435 C CA . LYS A 1 185 ? -13.566 -8.931 3.767 1.00 94.88 185 LYS A CA 1
ATOM 1436 C C . LYS A 1 185 ? -12.767 -8.132 2.727 1.00 94.88 185 LYS A C 1
ATOM 1438 O O . LYS A 1 185 ? -13.351 -7.295 2.039 1.00 94.88 185 LYS A O 1
ATOM 1443 N N . PRO A 1 186 ? -11.469 -8.427 2.508 1.00 91.50 186 PRO A N 1
ATOM 1444 C CA . PRO A 1 186 ? -10.656 -7.722 1.511 1.00 91.50 186 PRO A CA 1
ATOM 1445 C C . PRO A 1 186 ? -11.261 -7.711 0.097 1.00 91.50 186 PRO A C 1
ATOM 1447 O O . PRO A 1 186 ? -11.227 -6.682 -0.572 1.00 91.50 186 PRO A O 1
ATOM 1450 N N . GLY A 1 187 ? -11.887 -8.814 -0.332 1.00 90.69 187 GLY A N 1
ATOM 1451 C CA . GLY A 1 187 ? -12.530 -8.925 -1.651 1.00 90.69 187 GLY A CA 1
ATOM 1452 C C . GLY A 1 187 ? -13.783 -8.058 -1.841 1.00 90.69 187 GLY A C 1
ATOM 1453 O O . GLY A 1 187 ? -14.245 -7.878 -2.963 1.00 90.69 187 GLY A O 1
ATOM 1454 N N . GLU A 1 188 ? -14.338 -7.482 -0.773 1.00 91.75 188 GLU A N 1
ATOM 1455 C CA . GLU A 1 188 ? -15.515 -6.607 -0.853 1.00 91.75 188 GLU A CA 1
ATOM 1456 C C . GLU A 1 188 ? -15.153 -5.143 -1.144 1.00 91.75 188 GLU A C 1
ATOM 1458 O O . GLU A 1 188 ? -16.050 -4.325 -1.386 1.00 91.75 188 GLU A O 1
ATOM 1463 N N . LEU A 1 189 ? -13.854 -4.810 -1.156 1.00 90.31 189 LEU A N 1
ATOM 1464 C CA . LEU A 1 189 ? -13.346 -3.457 -1.382 1.00 90.31 189 LEU A CA 1
ATOM 1465 C C . LEU A 1 189 ? -13.862 -2.864 -2.695 1.00 90.31 189 LEU A C 1
ATOM 1467 O O . LEU A 1 189 ? -14.398 -1.757 -2.698 1.00 90.31 189 LEU A O 1
ATOM 1471 N N . ASP A 1 190 ? -13.774 -3.605 -3.799 1.00 87.12 190 ASP A N 1
ATOM 1472 C CA . ASP A 1 190 ? -14.218 -3.126 -5.112 1.00 87.12 190 ASP A CA 1
ATOM 1473 C C . ASP A 1 190 ? -15.721 -2.847 -5.143 1.00 87.12 190 ASP A C 1
ATOM 1475 O O . ASP A 1 190 ? -16.176 -1.854 -5.716 1.00 87.12 190 ASP A O 1
ATOM 1479 N N . GLY A 1 191 ? -16.508 -3.702 -4.486 1.00 88.25 191 GLY A N 1
ATOM 1480 C CA . GLY A 1 191 ? -17.945 -3.505 -4.331 1.00 88.25 191 GLY A CA 1
ATOM 1481 C C . GLY A 1 191 ? -18.259 -2.251 -3.516 1.00 88.25 191 GLY A C 1
ATOM 1482 O O . GLY A 1 191 ? -19.098 -1.446 -3.920 1.00 88.25 191 GLY A O 1
ATOM 1483 N N . ALA A 1 192 ? -17.557 -2.043 -2.400 1.00 87.69 192 ALA A N 1
ATOM 1484 C CA . ALA A 1 192 ? -17.703 -0.848 -1.571 1.00 87.69 192 ALA A CA 1
ATOM 1485 C C . ALA A 1 192 ? -17.294 0.424 -2.329 1.00 87.69 192 ALA A C 1
ATOM 1487 O O . ALA A 1 192 ? -17.985 1.447 -2.269 1.00 87.69 192 ALA A O 1
ATOM 1488 N N . LEU A 1 193 ? -16.220 0.348 -3.119 1.00 85.94 193 LEU A N 1
ATOM 1489 C CA . LEU A 1 193 ? -15.788 1.441 -3.975 1.00 85.94 193 LEU A CA 1
ATOM 1490 C C . LEU A 1 193 ? -16.828 1.751 -5.054 1.00 85.94 193 LEU A C 1
ATOM 1492 O O . LEU A 1 193 ? -17.099 2.928 -5.267 1.00 85.94 193 LEU A O 1
ATOM 1496 N N . LYS A 1 194 ? -17.460 0.758 -5.684 1.00 84.50 194 LYS A N 1
ATOM 1497 C CA . LYS A 1 194 ? -18.528 0.986 -6.676 1.00 84.50 194 LYS A CA 1
ATOM 1498 C C . LYS A 1 194 ? -19.802 1.573 -6.057 1.00 84.50 194 LYS A C 1
ATOM 1500 O O . LYS A 1 194 ? -20.426 2.430 -6.673 1.00 84.50 194 LYS A O 1
ATOM 1505 N N . ARG A 1 195 ? -20.170 1.145 -4.842 1.00 80.44 195 ARG A N 1
ATOM 1506 C CA . ARG A 1 195 ? -21.394 1.589 -4.146 1.00 80.44 195 ARG A CA 1
ATOM 1507 C C . ARG A 1 195 ? -21.314 2.995 -3.563 1.00 80.44 195 ARG A C 1
ATOM 1509 O O . ARG A 1 195 ? -22.347 3.639 -3.434 1.00 80.44 195 ARG A O 1
ATOM 1516 N N . SER A 1 196 ? -20.130 3.473 -3.177 1.00 66.19 196 SER A N 1
ATOM 1517 C CA . SER A 1 196 ? -20.021 4.788 -2.535 1.00 66.19 196 SER A CA 1
ATOM 1518 C C . SER A 1 196 ? -20.471 5.914 -3.498 1.00 66.19 196 SER A C 1
ATOM 1520 O O . SER A 1 196 ? -19.880 6.108 -4.565 1.00 66.19 196 SER A O 1
ATOM 1522 N N . PRO A 1 197 ? -21.516 6.686 -3.158 1.00 54.84 197 PRO A N 1
ATOM 1523 C CA . PRO A 1 197 ? -22.023 7.744 -4.019 1.00 54.84 197 PRO A CA 1
ATOM 1524 C C . PRO A 1 197 ? -21.138 8.982 -3.845 1.00 54.84 197 PRO A C 1
ATOM 1526 O O . PRO A 1 197 ? -21.376 9.803 -2.969 1.00 54.84 197 PRO A O 1
ATOM 1529 N N . SER A 1 198 ? -20.056 9.125 -4.614 1.00 51.09 198 SER A N 1
ATOM 1530 C CA . SER A 1 198 ? -19.209 10.321 -4.479 1.00 51.09 198 SER A CA 1
ATOM 1531 C C . SER A 1 198 ? -18.429 10.682 -5.740 1.00 51.09 198 SER A C 1
ATOM 1533 O O . SER A 1 198 ? -17.659 9.895 -6.290 1.00 51.09 198 SER A O 1
ATOM 1535 N N . ARG A 1 199 ? -18.609 11.938 -6.173 1.00 53.44 199 ARG A N 1
ATOM 1536 C CA . ARG A 1 199 ? -17.907 12.582 -7.299 1.00 53.44 199 ARG A CA 1
ATOM 1537 C C . ARG A 1 199 ? -16.461 12.992 -6.949 1.00 53.44 199 ARG A C 1
ATOM 1539 O O . ARG A 1 199 ? -15.736 13.411 -7.855 1.00 53.44 199 ARG A O 1
ATOM 1546 N N . ARG A 1 200 ? -16.045 12.943 -5.669 1.00 56.38 200 ARG A N 1
ATOM 1547 C CA . ARG A 1 200 ? -14.754 13.466 -5.168 1.00 56.38 200 ARG A CA 1
ATOM 1548 C C . ARG A 1 200 ? -14.153 12.561 -4.089 1.00 56.38 200 ARG A C 1
ATOM 1550 O O . ARG A 1 200 ? -14.497 12.652 -2.914 1.00 56.38 200 ARG A O 1
ATOM 1557 N N . ARG A 1 201 ? -13.238 11.688 -4.501 1.00 60.66 201 ARG A N 1
ATOM 1558 C CA . ARG A 1 201 ? -12.522 10.770 -3.609 1.00 60.66 201 ARG A CA 1
ATOM 1559 C C . ARG A 1 201 ? -11.066 11.185 -3.478 1.00 60.66 201 ARG A C 1
ATOM 1561 O O . ARG A 1 201 ? -10.491 11.742 -4.415 1.00 60.66 201 ARG A O 1
ATOM 1568 N N . ARG A 1 202 ? -10.460 10.852 -2.338 1.00 59.31 202 ARG A N 1
ATOM 1569 C CA . ARG A 1 202 ? -9.010 10.894 -2.129 1.00 59.31 202 ARG A CA 1
ATOM 1570 C C . ARG A 1 202 ? -8.477 9.469 -1.985 1.00 59.31 202 ARG A C 1
ATOM 1572 O O . ARG A 1 202 ? -9.024 8.672 -1.235 1.00 59.31 202 ARG A O 1
ATOM 1579 N N . CYS A 1 203 ? -7.399 9.153 -2.689 1.00 49.16 203 CYS A N 1
ATOM 1580 C CA . CYS A 1 203 ? -6.594 7.967 -2.428 1.00 49.16 203 CYS A CA 1
ATOM 1581 C C . CYS A 1 203 ? -5.295 8.484 -1.825 1.00 49.16 203 CYS A C 1
ATOM 1583 O O . CYS A 1 203 ? -4.662 9.366 -2.413 1.00 49.16 203 CYS A O 1
ATOM 1585 N N . GLY A 1 204 ? -4.932 8.024 -0.635 1.00 47.16 204 GLY A N 1
ATOM 1586 C CA . GLY A 1 204 ? -3.735 8.523 0.023 1.00 47.16 204 GLY A CA 1
ATOM 1587 C C . GLY A 1 204 ? -3.235 7.577 1.095 1.00 47.16 204 GLY A C 1
ATOM 1588 O O . GLY A 1 204 ? -4.015 6.988 1.832 1.00 47.16 204 GLY A O 1
ATOM 1589 N N . SER A 1 205 ? -1.917 7.478 1.214 1.00 38.53 205 SER A N 1
ATOM 1590 C CA . SER A 1 205 ? -1.297 7.336 2.525 1.00 38.53 205 SER A CA 1
ATOM 1591 C C . SER A 1 205 ? -1.466 8.665 3.271 1.00 38.53 205 SER A C 1
ATOM 1593 O O . SER A 1 205 ? -1.511 9.735 2.652 1.00 38.53 205 SER A O 1
ATOM 1595 N N . ILE A 1 206 ? -1.598 8.630 4.596 1.00 30.80 206 ILE A N 1
ATOM 1596 C CA . ILE A 1 206 ? -1.549 9.859 5.400 1.00 30.80 206 ILE A CA 1
ATOM 1597 C C . ILE A 1 206 ? -0.201 10.546 5.086 1.00 30.80 206 ILE A C 1
ATOM 1599 O O . ILE A 1 206 ? 0.830 9.869 5.087 1.00 30.80 206 ILE A O 1
ATOM 1603 N N . PRO A 1 207 ? -0.155 11.847 4.745 1.00 34.53 207 PRO A N 1
ATOM 1604 C CA . PRO A 1 207 ? 1.049 12.422 4.164 1.00 34.53 207 PRO A CA 1
ATOM 1605 C C . PRO A 1 207 ? 2.132 12.676 5.219 1.00 34.53 207 PRO A C 1
ATOM 1607 O O . PRO A 1 207 ? 1.948 13.452 6.155 1.00 34.53 207 PRO A O 1
ATOM 1610 N N . THR A 1 208 ? 3.318 12.115 4.989 1.00 24.70 208 THR A N 1
ATOM 1611 C CA . THR A 1 208 ? 4.577 12.839 5.223 1.00 24.70 208 THR A CA 1
ATOM 1612 C C . THR A 1 208 ? 4.830 13.797 4.042 1.00 24.70 208 THR A C 1
ATOM 1614 O O . THR A 1 208 ? 4.316 13.585 2.940 1.00 24.70 208 THR A O 1
ATOM 1617 N N . PRO A 1 209 ? 5.552 14.916 4.236 1.00 25.45 209 PRO A N 1
ATOM 1618 C CA . PRO A 1 209 ? 5.530 16.027 3.289 1.00 25.45 209 PRO A CA 1
ATOM 1619 C C . PRO A 1 209 ? 6.375 15.746 2.035 1.00 25.45 209 PRO A C 1
ATOM 1621 O O . PRO A 1 209 ? 7.598 15.771 2.124 1.00 25.45 209 PRO A O 1
ATOM 1624 N N . ARG A 1 210 ? 5.739 15.570 0.860 1.00 24.23 210 ARG A N 1
ATOM 1625 C CA . ARG A 1 210 ? 6.134 16.159 -0.452 1.00 24.23 210 ARG A CA 1
ATOM 1626 C C . ARG A 1 210 ? 5.319 15.615 -1.652 1.00 24.23 210 ARG A C 1
ATOM 1628 O O . ARG A 1 210 ? 5.554 14.519 -2.134 1.00 24.23 210 ARG A O 1
ATOM 1635 N N . ARG A 1 211 ? 4.482 16.499 -2.216 1.00 25.09 211 ARG A N 1
ATOM 1636 C CA . ARG A 1 211 ? 4.334 16.883 -3.644 1.00 25.09 211 ARG A CA 1
ATOM 1637 C C . ARG A 1 211 ? 4.077 15.767 -4.680 1.00 25.09 211 ARG A C 1
ATOM 1639 O O . ARG A 1 211 ? 4.993 15.041 -5.054 1.00 25.09 211 ARG A O 1
ATOM 1646 N N . CYS A 1 212 ? 2.909 15.815 -5.339 1.00 25.17 212 CYS A N 1
ATOM 1647 C CA . CYS A 1 212 ? 2.816 16.018 -6.800 1.00 25.17 212 CYS A CA 1
ATOM 1648 C C . CYS A 1 212 ? 1.380 16.141 -7.354 1.00 25.17 212 CYS A C 1
ATOM 1650 O O . CYS A 1 212 ? 0.457 15.462 -6.924 1.00 25.17 212 CYS A O 1
ATOM 1652 N N . ALA A 1 213 ? 1.275 16.991 -8.376 1.00 25.59 213 ALA A N 1
ATOM 1653 C CA . ALA A 1 213 ? 0.171 17.273 -9.305 1.00 25.59 213 ALA A CA 1
ATOM 1654 C C . ALA A 1 213 ? 0.342 16.416 -10.600 1.00 25.59 213 ALA A C 1
ATOM 1656 O O . ALA A 1 213 ? 1.442 15.910 -10.804 1.00 25.59 213 ALA A O 1
ATOM 1657 N N . SER A 1 214 ? -0.586 16.203 -11.554 1.00 31.44 214 SER A N 1
ATOM 1658 C CA . SER A 1 214 ? -1.985 16.619 -11.800 1.00 31.44 214 SER A CA 1
ATOM 1659 C C . SER A 1 214 ? -2.580 15.942 -13.069 1.00 31.44 214 SER A C 1
ATOM 1661 O O . SER A 1 214 ? -1.866 15.852 -14.065 1.00 31.44 214 SER A O 1
ATOM 1663 N N . ARG A 1 215 ? -3.914 15.696 -13.042 1.00 32.34 215 ARG A N 1
ATOM 1664 C CA . ARG A 1 215 ? -5.008 15.923 -14.052 1.00 32.34 215 ARG A CA 1
ATOM 1665 C C . ARG A 1 215 ? -4.960 15.196 -15.432 1.00 32.34 215 ARG A C 1
ATOM 1667 O O . ARG A 1 215 ? -3.952 15.276 -16.116 1.00 32.34 215 ARG A O 1
ATOM 1674 N N . ARG A 1 216 ? -6.045 14.589 -15.978 1.00 27.45 216 ARG A N 1
ATOM 1675 C CA . ARG A 1 216 ? -7.516 14.838 -15.895 1.00 27.45 216 ARG A CA 1
ATOM 1676 C C . ARG A 1 216 ? -8.392 13.563 -16.042 1.00 27.45 216 ARG A C 1
ATOM 1678 O O . ARG A 1 216 ? -7.990 12.587 -16.646 1.00 27.45 216 ARG A O 1
ATOM 1685 N N . ARG A 1 217 ? -9.652 13.723 -15.599 1.00 26.48 217 ARG A N 1
ATOM 1686 C CA . ARG A 1 217 ? -10.890 12.900 -15.683 1.00 26.48 217 ARG A CA 1
ATOM 1687 C C . ARG A 1 217 ? -11.256 12.016 -14.493 1.00 26.48 217 ARG A C 1
ATOM 1689 O O . ARG A 1 217 ? -12.203 11.259 -14.566 1.00 26.48 217 ARG A O 1
ATOM 1696 N N . TRP A 1 218 ? -10.607 12.236 -13.362 1.00 29.02 218 TRP A N 1
ATOM 1697 C CA . TRP A 1 218 ? -11.088 11.907 -12.024 1.00 29.02 218 TRP A CA 1
ATOM 1698 C C . TRP A 1 218 ? -10.645 13.083 -11.132 1.00 29.02 218 TRP A C 1
ATOM 1700 O O . TRP A 1 218 ? -9.480 13.488 -11.209 1.00 29.02 218 TRP A O 1
ATOM 1710 N N . LYS A 1 219 ? -11.530 13.730 -10.357 1.00 22.53 219 LYS A N 1
ATOM 1711 C CA . LYS A 1 219 ? -11.106 14.815 -9.443 1.00 22.53 219 LYS A CA 1
ATOM 1712 C C . LYS A 1 219 ? -10.607 14.202 -8.132 1.00 22.53 219 LYS A C 1
ATOM 1714 O O . LYS A 1 219 ? -11.298 14.249 -7.125 1.00 22.53 219 LYS A O 1
ATOM 1719 N N . TRP A 1 220 ? -9.395 13.659 -8.176 1.00 33.41 220 TRP A N 1
ATOM 1720 C CA . TRP A 1 220 ? -8.587 13.363 -6.996 1.00 33.41 220 TRP A CA 1
ATOM 1721 C C . TRP A 1 220 ? -7.823 14.636 -6.616 1.00 33.41 220 TRP A C 1
ATOM 1723 O O . TRP A 1 220 ? -7.056 15.167 -7.426 1.00 33.41 220 TRP A O 1
ATOM 1733 N N . THR A 1 221 ? -8.039 15.177 -5.418 1.00 27.97 221 THR A N 1
ATOM 1734 C CA . THR A 1 221 ? -7.208 16.278 -4.911 1.00 27.97 221 THR A CA 1
ATOM 1735 C C . THR A 1 221 ? -6.020 15.704 -4.151 1.00 27.97 221 THR A C 1
ATOM 1737 O O . THR A 1 221 ? -6.184 15.169 -3.057 1.00 27.97 221 THR A O 1
ATOM 1740 N N . ALA A 1 222 ? -4.815 15.877 -4.684 1.00 29.39 222 ALA A N 1
ATOM 1741 C CA . ALA A 1 222 ? -3.636 16.011 -3.842 1.00 29.39 222 ALA A CA 1
ATOM 1742 C C . ALA A 1 222 ? -3.578 17.481 -3.397 1.00 29.39 222 ALA A C 1
ATOM 1744 O O . ALA A 1 222 ? -2.977 18.312 -4.078 1.00 29.39 222 ALA A O 1
ATOM 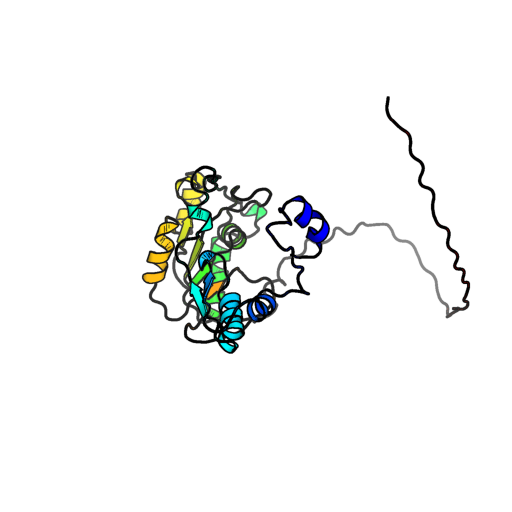1745 N N . SER A 1 223 ? -4.289 17.835 -2.318 1.00 30.33 223 SER A N 1
ATOM 1746 C CA . SER A 1 223 ? -4.030 19.109 -1.639 1.00 30.33 223 SER A CA 1
ATOM 1747 C C . SER A 1 223 ? -2.730 18.955 -0.865 1.00 30.33 223 SER A C 1
ATOM 1749 O O . SER A 1 223 ? -2.564 18.006 -0.097 1.00 30.33 223 SER A O 1
ATOM 1751 N N . ASN A 1 224 ? -1.791 19.856 -1.134 1.00 30.28 224 ASN A N 1
ATOM 1752 C CA . ASN A 1 224 ? -0.443 19.851 -0.584 1.00 30.28 224 ASN A CA 1
ATOM 1753 C C . ASN A 1 224 ? -0.246 21.024 0.392 1.00 30.28 224 ASN A C 1
ATOM 1755 O O . ASN A 1 224 ? 0.870 21.519 0.526 1.00 30.28 224 ASN A O 1
ATOM 1759 N N . THR A 1 225 ? -1.327 21.466 1.045 1.00 26.92 225 THR A N 1
ATOM 1760 C CA . THR A 1 225 ? -1.314 22.523 2.063 1.00 26.92 225 THR A CA 1
ATOM 1761 C C . THR A 1 225 ? -2.551 22.442 2.956 1.00 26.92 225 THR A C 1
ATOM 1763 O O . THR A 1 225 ? -3.654 22.718 2.502 1.00 26.92 225 THR A O 1
ATOM 1766 N N . LEU A 1 226 ? -2.311 22.165 4.238 1.00 31.59 226 LEU A N 1
ATOM 1767 C CA . LEU A 1 226 ? -2.979 22.777 5.391 1.00 31.59 226 LEU A CA 1
ATOM 1768 C C . LEU A 1 226 ? -1.852 23.214 6.354 1.00 31.59 226 LEU A C 1
ATOM 1770 O O . LEU A 1 226 ? -0.758 22.635 6.316 1.00 31.59 226 LEU A O 1
ATOM 1774 N N . PRO A 1 227 ? -2.041 24.299 7.123 1.00 29.28 227 PRO A N 1
ATOM 1775 C CA . PRO A 1 227 ? -0.961 25.050 7.751 1.00 29.28 227 PRO A CA 1
ATOM 1776 C C . PRO A 1 227 ? -0.197 24.201 8.769 1.00 29.28 227 PRO A C 1
ATOM 1778 O O . PRO A 1 227 ? -0.752 23.302 9.394 1.00 29.28 227 PRO A O 1
ATOM 1781 N N . ALA A 1 228 ? 1.077 24.545 8.974 1.00 25.31 228 ALA A N 1
ATOM 1782 C CA . ALA A 1 228 ? 2.069 23.920 9.859 1.00 25.31 228 ALA A CA 1
ATOM 1783 C C . ALA A 1 228 ? 1.694 23.818 11.366 1.00 25.31 228 ALA A C 1
ATOM 1785 O O . ALA A 1 228 ? 2.564 23.715 12.227 1.00 25.31 228 ALA A O 1
ATOM 1786 N N . ARG A 1 229 ? 0.406 23.844 11.722 1.00 30.69 229 ARG A N 1
ATOM 1787 C CA . ARG A 1 229 ? -0.118 23.836 13.091 1.00 30.69 229 ARG A CA 1
ATOM 1788 C C . ARG A 1 229 ? -0.282 22.439 13.702 1.00 30.69 229 ARG A C 1
ATOM 1790 O O . ARG A 1 229 ? -0.314 22.343 14.924 1.00 30.69 229 ARG A O 1
ATOM 1797 N N . ILE A 1 230 ? -0.320 21.364 12.909 1.00 37.75 230 ILE A N 1
ATOM 1798 C CA . ILE A 1 230 ? -0.660 20.013 13.410 1.00 37.75 230 ILE A CA 1
ATOM 1799 C C . ILE A 1 230 ? 0.486 19.346 14.207 1.00 37.75 230 ILE A C 1
ATOM 1801 O O . ILE A 1 230 ? 0.224 18.525 15.081 1.00 37.75 230 ILE A O 1
ATOM 1805 N N . LEU A 1 231 ? 1.750 19.748 14.011 1.00 26.59 231 LEU A N 1
ATOM 1806 C CA . LEU A 1 231 ? 2.904 19.182 14.742 1.00 26.59 231 LEU A CA 1
ATOM 1807 C C . LEU A 1 231 ? 3.391 20.030 15.933 1.00 26.59 231 LEU A C 1
ATOM 1809 O O . LEU A 1 231 ? 4.252 19.588 16.691 1.00 26.59 231 LEU A O 1
ATOM 1813 N N . ALA A 1 232 ? 2.843 21.231 16.139 1.00 26.30 232 ALA A N 1
ATOM 1814 C CA . ALA A 1 232 ? 3.347 22.172 17.146 1.00 26.30 232 ALA A CA 1
ATOM 1815 C C . ALA A 1 232 ? 2.749 21.991 18.559 1.00 26.30 232 ALA A C 1
ATOM 1817 O O . ALA A 1 232 ? 3.143 22.703 19.480 1.00 26.30 232 ALA A O 1
ATOM 1818 N N . ARG A 1 233 ? 1.818 21.048 18.765 1.00 26.75 233 ARG A N 1
ATOM 1819 C CA . ARG A 1 233 ? 1.128 20.836 20.056 1.00 26.75 233 ARG A CA 1
ATOM 1820 C C . ARG A 1 233 ? 1.298 19.427 20.633 1.00 26.75 233 ARG A C 1
ATOM 1822 O O . ARG A 1 233 ? 0.381 18.870 21.224 1.00 26.75 233 ARG A O 1
ATOM 1829 N N . CYS A 1 234 ? 2.498 18.864 20.519 1.00 23.55 234 CYS A N 1
ATOM 1830 C CA . CYS A 1 234 ? 2.944 17.846 21.470 1.00 23.55 234 CYS A CA 1
ATOM 1831 C C . CYS A 1 234 ? 3.651 18.569 22.628 1.00 23.55 234 CYS A C 1
ATOM 1833 O O . CYS A 1 234 ? 4.673 19.216 22.372 1.00 23.55 234 CYS A O 1
ATOM 1835 N N . PRO A 1 235 ? 3.167 18.502 23.882 1.00 27.17 235 PRO A N 1
ATOM 1836 C CA . PRO A 1 235 ? 3.915 19.047 25.004 1.00 27.17 235 PRO A CA 1
ATOM 1837 C C . PRO A 1 235 ? 5.224 18.263 25.128 1.00 27.17 235 PRO A C 1
ATOM 1839 O O . PRO A 1 235 ? 5.251 17.088 25.495 1.00 27.17 235 PRO A O 1
ATOM 1842 N N . ARG A 1 236 ? 6.337 18.910 24.768 1.00 25.41 236 ARG A N 1
ATOM 1843 C CA . ARG A 1 236 ? 7.676 18.394 25.052 1.00 25.41 236 ARG A CA 1
ATOM 1844 C C . ARG A 1 236 ? 7.773 18.210 26.566 1.00 25.41 236 ARG A C 1
ATOM 1846 O O . ARG A 1 236 ? 7.600 19.177 27.304 1.00 25.41 236 ARG A O 1
ATOM 1853 N N . ARG A 1 237 ? 8.066 16.984 27.022 1.00 23.83 237 ARG A N 1
ATOM 1854 C CA . ARG A 1 237 ? 8.432 16.707 28.421 1.00 23.83 237 ARG A CA 1
ATOM 1855 C C . ARG A 1 237 ? 9.449 17.762 28.893 1.00 23.83 237 ARG A C 1
ATOM 1857 O O . ARG A 1 237 ? 10.436 17.982 28.182 1.00 23.83 237 ARG A O 1
ATOM 1864 N N . PRO A 1 238 ? 9.268 18.401 30.062 1.00 27.17 238 PRO A N 1
ATOM 1865 C CA . PRO A 1 238 ? 10.273 19.316 30.580 1.00 27.17 238 PRO A CA 1
ATOM 1866 C C . PRO A 1 238 ? 11.569 18.538 30.829 1.00 27.17 238 PRO A C 1
ATOM 1868 O O . PRO A 1 238 ? 11.597 17.550 31.566 1.00 27.17 238 PRO A O 1
ATOM 1871 N N . ARG A 1 239 ? 12.658 18.967 30.180 1.00 27.53 239 ARG A N 1
ATOM 1872 C CA . ARG A 1 239 ? 14.008 18.464 30.458 1.00 27.53 239 ARG A CA 1
ATOM 1873 C C . ARG A 1 239 ? 14.294 18.687 31.945 1.00 27.53 239 ARG A C 1
ATOM 1875 O O . ARG A 1 239 ? 14.358 19.833 32.387 1.00 27.53 239 ARG A O 1
ATOM 1882 N N . ARG A 1 240 ? 14.500 17.604 32.704 1.00 25.56 240 ARG A N 1
ATOM 1883 C CA . ARG A 1 240 ? 15.078 17.661 34.055 1.00 25.56 240 ARG A CA 1
ATOM 1884 C C . ARG A 1 240 ? 16.418 18.399 33.965 1.00 25.56 240 ARG A C 1
ATOM 1886 O O . ARG A 1 240 ? 17.391 17.863 33.439 1.00 25.56 240 ARG A O 1
ATOM 1893 N N . ARG A 1 241 ? 16.457 19.646 34.444 1.00 26.73 241 ARG A N 1
ATOM 1894 C CA . ARG A 1 241 ? 17.698 20.401 34.637 1.00 26.73 241 ARG A CA 1
ATOM 1895 C C . ARG A 1 241 ? 18.510 19.689 35.718 1.00 26.73 241 ARG A C 1
ATOM 1897 O O . ARG A 1 241 ? 18.085 19.641 36.870 1.00 26.73 241 ARG A O 1
ATOM 1904 N N . ARG A 1 242 ? 19.669 19.135 35.350 1.00 27.72 242 ARG A N 1
ATOM 1905 C CA . ARG A 1 242 ? 20.707 18.774 36.322 1.00 27.72 242 ARG A CA 1
ATOM 1906 C C . ARG A 1 242 ? 21.156 20.066 37.009 1.00 27.72 242 ARG A C 1
ATOM 1908 O O . ARG A 1 242 ? 21.595 20.995 36.338 1.00 27.72 242 ARG A O 1
ATOM 1915 N N . ARG A 1 243 ? 20.977 20.137 38.328 1.00 25.42 243 ARG A N 1
ATOM 1916 C CA . ARG A 1 243 ? 21.592 21.155 39.184 1.00 25.42 243 ARG A CA 1
ATOM 1917 C C . ARG A 1 243 ? 23.065 20.785 39.365 1.00 25.42 243 ARG A C 1
ATOM 1919 O O . ARG A 1 243 ? 23.350 19.675 39.800 1.00 25.42 243 ARG A O 1
ATOM 1926 N N . SER A 1 244 ? 23.961 21.724 39.094 1.00 29.12 244 SER A N 1
ATOM 1927 C CA . SER A 1 244 ? 25.310 21.754 39.668 1.00 29.12 244 SER A CA 1
ATOM 1928 C C . SER A 1 244 ? 25.556 23.170 40.207 1.00 29.12 244 SER A C 1
ATOM 1930 O O . SER A 1 244 ? 24.989 24.119 39.658 1.00 29.12 244 SER A O 1
ATOM 1932 N N . PRO A 1 245 ? 26.268 23.311 41.338 1.00 32.22 245 PRO A N 1
ATOM 1933 C CA . PRO A 1 245 ? 26.116 24.454 42.229 1.00 32.22 245 PRO A CA 1
ATOM 1934 C C . PRO A 1 245 ? 26.952 25.668 41.811 1.00 32.22 245 PRO A C 1
ATOM 1936 O O . PRO A 1 245 ? 27.970 25.560 41.135 1.00 32.22 245 PRO A O 1
ATOM 1939 N N . ALA A 1 246 ? 26.476 26.831 42.249 1.00 27.75 246 ALA A N 1
ATOM 1940 C CA . ALA A 1 246 ? 27.050 28.150 42.035 1.00 27.75 246 ALA A CA 1
ATOM 1941 C C . ALA A 1 246 ? 28.394 28.361 42.752 1.00 27.75 246 ALA A C 1
ATOM 1943 O O . ALA A 1 246 ? 28.577 27.846 43.854 1.00 27.75 246 ALA A O 1
ATOM 1944 N N . ARG A 1 247 ? 29.243 29.238 42.188 1.00 28.78 247 ARG A N 1
ATOM 1945 C CA . ARG A 1 247 ? 29.928 30.338 42.904 1.00 28.78 247 ARG A CA 1
ATOM 1946 C C . ARG A 1 247 ? 30.734 31.246 41.954 1.00 28.78 247 ARG A C 1
ATOM 1948 O O . ARG A 1 247 ? 31.744 30.826 41.415 1.00 28.78 247 ARG A O 1
ATOM 1955 N N . GLY A 1 248 ? 30.296 32.505 41.870 1.00 24.42 248 GLY A N 1
ATOM 1956 C CA . GLY A 1 248 ? 31.129 33.699 42.092 1.00 24.42 248 GLY A CA 1
ATOM 1957 C C . GLY A 1 248 ? 31.951 34.291 40.928 1.00 24.42 248 GLY A C 1
ATOM 1958 O O . GLY A 1 248 ? 32.397 33.546 40.069 1.00 24.42 248 GLY A O 1
ATOM 1959 N N . PRO A 1 249 ? 32.151 35.630 40.885 1.00 33.53 249 PRO A N 1
ATOM 1960 C CA . PRO A 1 249 ? 32.344 36.392 39.641 1.00 33.53 249 PRO A CA 1
ATOM 1961 C C . PRO A 1 249 ? 33.744 37.027 39.489 1.00 33.53 249 PRO A C 1
ATOM 1963 O O . PRO A 1 249 ? 34.444 37.170 40.488 1.00 33.53 249 PRO A O 1
ATOM 1966 N N . ARG A 1 250 ? 34.105 37.498 38.273 1.00 26.50 250 ARG A N 1
ATOM 1967 C CA . ARG A 1 250 ? 34.949 38.701 38.009 1.00 26.50 250 ARG A CA 1
ATOM 1968 C C . ARG A 1 250 ? 35.176 38.993 36.500 1.00 26.50 250 ARG A C 1
ATOM 1970 O O . ARG A 1 250 ? 35.718 38.165 35.788 1.00 26.50 250 ARG A O 1
ATOM 1977 N N . ILE A 1 251 ? 34.708 40.174 36.068 1.00 22.56 251 ILE A N 1
ATOM 1978 C CA . ILE A 1 251 ? 35.411 41.307 35.402 1.00 22.56 251 ILE A CA 1
ATOM 1979 C C . ILE A 1 251 ? 36.286 41.077 34.131 1.00 22.56 251 ILE A C 1
ATOM 1981 O O . ILE A 1 251 ? 37.275 40.364 34.175 1.00 22.56 251 ILE A O 1
ATOM 1985 N N . PHE A 1 252 ? 35.911 41.818 33.062 1.00 21.98 252 PHE A N 1
ATOM 1986 C CA . PHE A 1 252 ? 36.638 42.423 31.910 1.00 21.98 252 PHE A CA 1
ATOM 1987 C C . PHE A 1 252 ? 37.899 41.771 31.289 1.00 21.98 252 PHE A C 1
ATOM 1989 O O . PHE A 1 252 ? 38.914 41.634 31.956 1.00 21.98 252 PHE A O 1
ATOM 1996 N N . ALA A 1 253 ? 37.896 41.599 29.952 1.00 23.48 253 ALA A N 1
ATOM 1997 C CA . ALA A 1 253 ? 38.675 42.402 28.976 1.00 23.48 253 ALA A CA 1
ATOM 1998 C C . ALA A 1 253 ? 38.957 41.660 27.640 1.00 23.48 253 ALA A C 1
ATOM 2000 O O . ALA A 1 253 ? 39.387 40.515 27.609 1.00 23.48 253 ALA A O 1
ATOM 2001 N N . THR A 1 254 ? 38.674 42.375 26.546 1.00 22.44 254 THR A N 1
ATOM 2002 C CA . THR A 1 254 ? 39.274 42.398 25.190 1.00 22.44 254 THR A CA 1
ATOM 2003 C C . THR A 1 254 ? 40.322 41.351 24.762 1.00 22.44 254 THR A C 1
ATOM 2005 O O . THR A 1 254 ? 41.371 41.256 25.384 1.00 22.44 254 THR A O 1
ATOM 2008 N N . ALA A 1 255 ? 40.126 40.742 23.578 1.00 24.48 255 ALA A N 1
ATOM 2009 C CA . ALA A 1 255 ? 40.977 40.892 22.372 1.00 24.48 255 ALA A CA 1
ATOM 2010 C C . ALA A 1 255 ? 40.822 39.707 21.380 1.00 24.48 255 ALA A C 1
ATOM 2012 O O . ALA A 1 255 ? 40.958 38.539 21.731 1.00 24.48 255 ALA A O 1
ATOM 2013 N N . ARG A 1 256 ? 40.549 40.038 20.111 1.00 21.56 256 ARG A N 1
ATOM 2014 C CA . ARG A 1 256 ? 40.830 39.243 18.890 1.00 21.56 256 ARG A CA 1
ATOM 2015 C C . ARG A 1 256 ? 42.349 39.287 18.599 1.00 21.56 256 ARG A C 1
ATOM 2017 O O . ARG A 1 256 ? 43.008 40.162 19.152 1.00 21.56 256 ARG A O 1
ATOM 2024 N N . PRO A 1 257 ? 42.850 38.651 17.523 1.00 34.34 257 PRO A N 1
ATOM 2025 C CA . PRO A 1 257 ? 42.672 37.294 16.984 1.00 34.34 257 PRO A CA 1
ATOM 2026 C C . PRO A 1 257 ? 44.071 36.627 16.835 1.00 34.34 257 PRO A C 1
ATOM 2028 O O . PRO A 1 257 ? 45.043 37.211 17.279 1.00 34.34 257 PRO A O 1
ATOM 2031 N N . TRP A 1 258 ? 44.206 35.462 16.189 1.00 22.67 258 TRP A N 1
ATOM 2032 C CA . TRP A 1 258 ? 45.337 35.124 15.291 1.00 22.67 258 TRP A CA 1
ATOM 2033 C C . TRP A 1 258 ? 45.013 33.818 14.544 1.00 22.67 258 TRP A C 1
ATOM 2035 O O . TRP A 1 258 ? 44.855 32.755 15.135 1.00 22.67 258 TRP A O 1
ATOM 2045 N N . CYS A 1 259 ? 44.882 33.937 13.224 1.00 21.86 259 CYS A N 1
ATOM 2046 C CA . CYS A 1 259 ? 44.904 32.857 12.242 1.00 21.86 259 CYS A CA 1
ATOM 2047 C C . CYS A 1 259 ? 46.162 33.084 11.405 1.00 21.86 259 CYS A C 1
ATOM 2049 O O . CYS A 1 259 ? 46.272 34.167 10.833 1.00 21.86 259 CYS A O 1
ATOM 2051 N N . ALA A 1 260 ? 47.056 32.098 11.279 1.00 25.17 260 ALA A N 1
ATOM 2052 C CA . ALA A 1 260 ? 48.027 32.044 10.185 1.00 25.17 260 ALA A CA 1
ATOM 2053 C C . ALA A 1 260 ? 48.671 30.643 10.033 1.00 25.17 260 ALA A C 1
ATOM 2055 O O . ALA A 1 260 ? 48.897 29.967 11.031 1.00 25.17 260 ALA A O 1
ATOM 2056 N N . PHE A 1 261 ? 49.017 30.319 8.773 1.00 22.64 261 PHE A N 1
ATOM 2057 C CA . PHE A 1 261 ? 49.893 29.248 8.231 1.00 22.64 261 PHE A CA 1
ATOM 2058 C C . PHE A 1 261 ? 49.317 27.812 8.138 1.00 22.64 261 PHE A C 1
ATOM 2060 O O . PHE A 1 261 ? 48.974 27.224 9.152 1.00 22.64 261 PHE A O 1
ATOM 2067 N N . SER A 1 262 ? 49.032 27.208 6.958 1.00 23.25 262 SER A N 1
ATOM 2068 C CA . SER A 1 262 ? 49.836 26.886 5.734 1.00 23.25 262 SER A CA 1
ATOM 2069 C C . SER A 1 262 ? 51.028 25.967 6.060 1.00 23.25 262 SER A C 1
ATOM 2071 O O . SER A 1 262 ? 51.699 26.241 7.042 1.00 23.25 262 SER A O 1
ATOM 2073 N N . LEU A 1 263 ? 51.439 24.911 5.349 1.00 25.42 263 LEU A N 1
ATOM 2074 C CA . LEU A 1 263 ? 51.262 24.316 4.009 1.00 25.42 263 LEU A CA 1
ATOM 2075 C C . LEU A 1 263 ? 52.011 22.952 4.089 1.00 25.42 263 LEU A C 1
ATOM 2077 O O . LEU A 1 263 ? 52.896 22.820 4.933 1.00 25.42 263 LEU A O 1
ATOM 2081 N N . GLY A 1 264 ? 51.773 21.972 3.204 1.00 23.91 264 GLY A N 1
ATOM 2082 C CA . GLY A 1 264 ? 52.747 20.870 3.050 1.00 23.91 264 GLY A CA 1
ATOM 2083 C C . GLY A 1 264 ? 52.265 19.584 2.380 1.00 23.91 264 GLY A C 1
ATOM 2084 O O . GLY A 1 264 ? 51.633 18.743 3.002 1.00 23.91 264 GLY A O 1
ATOM 2085 N N . SER A 1 265 ? 52.619 19.427 1.107 1.00 26.19 265 SER A N 1
ATOM 2086 C CA . SER A 1 265 ? 52.421 18.267 0.228 1.00 26.19 265 SER A CA 1
ATOM 2087 C C . SER A 1 265 ? 53.210 17.009 0.621 1.00 26.19 265 SER A C 1
ATOM 2089 O O . SER A 1 265 ? 54.307 17.134 1.154 1.00 26.19 265 SER A O 1
ATOM 2091 N N . THR A 1 266 ? 52.782 15.824 0.161 1.00 28.56 266 THR A N 1
ATOM 2092 C CA . THR A 1 266 ? 53.583 14.953 -0.741 1.00 28.56 266 THR A CA 1
ATOM 2093 C C . THR A 1 266 ? 52.789 13.732 -1.235 1.00 28.56 266 THR A C 1
ATOM 2095 O O . THR A 1 266 ? 52.098 13.053 -0.484 1.00 28.56 266 THR A O 1
ATOM 2098 N N . ARG A 1 267 ? 52.901 13.465 -2.544 1.00 27.73 267 ARG A N 1
ATOM 2099 C CA . ARG A 1 267 ? 52.559 12.205 -3.229 1.00 27.73 267 ARG A CA 1
ATOM 2100 C C . ARG A 1 267 ? 53.689 11.192 -3.006 1.00 27.73 267 ARG A C 1
ATOM 2102 O O . ARG A 1 267 ? 54.836 11.613 -3.068 1.00 27.73 267 ARG A O 1
ATOM 2109 N N . SER A 1 268 ? 53.398 9.887 -2.947 1.00 26.75 268 SER A N 1
ATOM 2110 C CA . SER A 1 268 ? 54.043 8.891 -3.831 1.00 26.75 268 SER A CA 1
ATOM 2111 C C . SER A 1 268 ? 53.430 7.489 -3.713 1.00 26.75 268 SER A C 1
ATOM 2113 O O . SER A 1 268 ? 52.893 7.101 -2.682 1.00 26.75 268 SER A O 1
ATOM 2115 N N . ALA A 1 269 ? 53.519 6.754 -4.817 1.00 30.28 269 ALA A N 1
ATOM 2116 C CA . ALA A 1 269 ? 52.957 5.439 -5.096 1.00 30.28 269 ALA A CA 1
ATOM 2117 C C . ALA A 1 269 ? 53.906 4.273 -4.742 1.00 30.28 269 ALA A C 1
ATOM 2119 O O . ALA A 1 269 ? 55.111 4.483 -4.640 1.00 30.28 269 ALA A O 1
ATOM 2120 N N . LYS A 1 270 ? 53.357 3.044 -4.656 1.00 28.36 270 LYS A N 1
ATOM 2121 C CA . LYS A 1 270 ? 53.963 1.711 -4.955 1.00 28.36 270 LYS A CA 1
ATOM 2122 C C . LYS A 1 270 ? 52.897 0.630 -4.665 1.00 28.36 270 LYS A C 1
ATOM 2124 O O . LYS A 1 270 ? 52.433 0.531 -3.540 1.00 28.36 270 LYS A O 1
ATOM 2129 N N . ARG A 1 271 ? 52.216 0.046 -5.661 1.00 27.19 271 ARG A N 1
ATOM 2130 C CA . ARG A 1 271 ? 52.521 -1.185 -6.437 1.00 27.19 271 ARG A CA 1
ATOM 2131 C C . ARG A 1 271 ? 52.946 -2.429 -5.623 1.00 27.19 271 ARG A C 1
ATOM 2133 O O . ARG A 1 271 ? 54.058 -2.478 -5.125 1.00 27.19 271 ARG A O 1
ATOM 2140 N N . ALA A 1 272 ? 52.051 -3.426 -5.684 1.00 28.08 272 ALA A N 1
ATOM 2141 C CA . ALA A 1 272 ? 52.236 -4.861 -5.962 1.00 28.08 272 ALA A CA 1
ATOM 2142 C C . ALA A 1 272 ? 53.043 -5.766 -5.006 1.00 28.08 272 ALA A C 1
ATOM 2144 O O . ALA A 1 272 ? 54.251 -5.619 -4.882 1.00 28.08 272 ALA A O 1
ATOM 2145 N N . ALA A 1 273 ? 52.387 -6.832 -4.523 1.00 28.22 273 ALA A N 1
ATOM 2146 C CA . ALA A 1 273 ? 52.953 -8.186 -4.476 1.00 28.22 273 ALA A CA 1
ATOM 2147 C C . ALA A 1 273 ? 51.833 -9.241 -4.350 1.00 28.22 273 ALA A C 1
ATOM 2149 O O . ALA A 1 273 ? 51.157 -9.348 -3.331 1.00 28.22 273 ALA A O 1
ATOM 2150 N N . TRP A 1 274 ? 51.642 -10.008 -5.422 1.00 25.86 274 TRP A N 1
ATOM 2151 C CA . TRP A 1 274 ? 51.051 -11.345 -5.409 1.00 25.86 274 TRP A CA 1
ATOM 2152 C C . TRP A 1 274 ? 52.095 -12.331 -4.869 1.00 25.86 274 TRP A C 1
ATOM 2154 O O . TRP A 1 274 ? 53.224 -12.305 -5.350 1.00 25.86 274 TRP A O 1
ATOM 2164 N N . MET A 1 275 ? 51.714 -13.268 -3.999 1.00 28.22 275 MET A N 1
ATOM 2165 C CA . MET A 1 275 ? 52.337 -14.596 -3.979 1.00 28.22 275 MET A CA 1
ATOM 2166 C C . MET A 1 275 ? 51.377 -15.648 -3.421 1.00 28.22 275 MET A C 1
ATOM 2168 O O . MET A 1 275 ? 50.724 -15.465 -2.398 1.00 28.22 275 MET A O 1
ATOM 2172 N N . ARG A 1 276 ? 51.291 -16.733 -4.188 1.00 29.30 276 ARG A N 1
ATOM 2173 C CA . ARG A 1 276 ? 50.555 -17.975 -3.955 1.00 29.30 276 ARG A CA 1
ATOM 2174 C C . ARG A 1 276 ? 51.118 -18.730 -2.747 1.00 29.30 276 ARG A C 1
ATOM 2176 O O . ARG A 1 276 ? 52.327 -18.728 -2.558 1.00 29.30 276 ARG A O 1
ATOM 2183 N N . SER A 1 277 ? 50.271 -19.515 -2.082 1.00 28.41 277 SER A N 1
ATOM 2184 C CA . SER A 1 277 ? 50.688 -20.773 -1.448 1.00 28.41 277 SER A CA 1
ATOM 2185 C C . SER A 1 277 ? 49.661 -21.873 -1.755 1.00 28.41 277 SER A C 1
ATOM 2187 O O . SER A 1 277 ? 48.460 -21.589 -1.728 1.00 28.41 277 SER A O 1
ATOM 2189 N N . PRO A 1 278 ? 50.097 -23.098 -2.109 1.00 45.91 278 PRO A N 1
ATOM 2190 C CA . PRO A 1 278 ? 49.224 -24.213 -2.447 1.00 45.91 278 PRO A CA 1
ATOM 2191 C C . PRO A 1 278 ? 48.862 -25.076 -1.227 1.00 45.91 278 PRO A C 1
ATOM 2193 O O . PRO A 1 278 ? 49.499 -25.030 -0.180 1.00 45.91 278 PRO A O 1
ATOM 2196 N N . ARG A 1 279 ? 47.819 -25.881 -1.439 1.00 39.56 279 ARG A N 1
ATOM 2197 C CA . ARG A 1 279 ? 47.217 -26.892 -0.558 1.00 39.56 279 ARG A CA 1
ATOM 2198 C C . ARG A 1 279 ? 48.221 -27.793 0.179 1.00 39.56 279 ARG A C 1
ATOM 2200 O O . ARG A 1 279 ? 49.104 -28.363 -0.460 1.00 39.56 279 ARG A O 1
ATOM 2207 N N . ARG A 1 280 ? 47.923 -28.070 1.449 1.00 39.41 280 ARG A N 1
ATOM 2208 C CA . ARG A 1 280 ? 47.626 -29.410 1.985 1.00 39.41 280 ARG A CA 1
ATOM 2209 C C . ARG A 1 280 ? 46.570 -29.277 3.073 1.00 39.41 280 ARG A C 1
ATOM 2211 O O . ARG A 1 280 ? 46.572 -28.216 3.731 1.00 39.41 280 ARG A O 1
#

pLDDT: mean 72.99, std 28.48, range [21.56, 96.19]